Protein AF-0000000084370115 (afdb_homodimer)

Sequence (358 aa):
MSNTLQRVVITGGPGSGKSSLLNALNKKGFPTLIEAGRAIIKDQTLIGGNALPWGDQRAFSELMLNWELRSWHEASNYNGLFFFDRGIPDIAGYLNLNHLSISEHLIKAIEIFRYIETVFIIPPWNDIYLQDSERKQSFKEAELTYYAMKEAYQYYGYDLIKIPCLSIEERANFVLSQFMSNTLQRVVITGGPGSGKSSLLNALNKKGFPTLIEAGRAIIKDQTLIGGNALPWGDQRAFSELMLNWELRSWHEASNYNGLFFFDRGIPDIAGYLNLNHLSISEHLIKAIEIFRYIETVFIIPPWNDIYLQDSERKQSFKEAELTYYAMKEAYQYYGYDLIKIPCLSIEERANFVLSQF

Structure (mmCIF, N/CA/C/O backbone):
data_AF-0000000084370115-model_v1
#
loop_
_entity.id
_entity.type
_entity.pdbx_description
1 polymer 'NadR/Ttd14 AAA domain-containing protein'
#
loop_
_atom_site.group_PDB
_atom_site.id
_atom_site.type_symbol
_atom_site.label_atom_id
_atom_site.label_alt_id
_atom_site.label_comp_id
_atom_site.label_asym_id
_atom_site.label_entity_id
_atom_site.label_seq_id
_atom_site.pdbx_PDB_ins_code
_atom_site.Cartn_x
_atom_site.Cartn_y
_atom_site.Cartn_z
_atom_site.occupancy
_atom_site.B_iso_or_equiv
_atom_site.auth_seq_id
_atom_site.auth_comp_id
_atom_site.auth_asym_id
_atom_site.auth_atom_id
_atom_site.pdbx_PDB_model_num
ATOM 1 N N . MET A 1 1 ? 19.781 -8.133 -22.078 1 48.5 1 MET A N 1
ATOM 2 C CA . MET A 1 1 ? 18.734 -7.914 -21.078 1 48.5 1 MET A CA 1
ATOM 3 C C . MET A 1 1 ? 17.969 -6.621 -21.359 1 48.5 1 MET A C 1
ATOM 5 O O . MET A 1 1 ? 18.578 -5.582 -21.609 1 48.5 1 MET A O 1
ATOM 9 N N . SER A 1 2 ? 16.75 -6.746 -21.688 1 58.25 2 SER A N 1
ATOM 10 C CA . SER A 1 2 ? 16.016 -5.574 -22.141 1 58.25 2 SER A CA 1
ATOM 11 C C . SER A 1 2 ? 16.062 -4.449 -21.125 1 58.25 2 SER A C 1
ATOM 13 O O . SER A 1 2 ? 16.047 -4.707 -19.906 1 58.25 2 SER A O 1
ATOM 15 N N . ASN A 1 3 ? 16.562 -3.33 -21.438 1 76.88 3 ASN A N 1
ATOM 16 C CA . ASN A 1 3 ? 16.703 -2.096 -20.672 1 76.88 3 ASN A CA 1
ATOM 17 C C . ASN A 1 3 ? 15.344 -1.484 -20.344 1 76.88 3 ASN A C 1
ATOM 19 O O . ASN A 1 3 ? 15.258 -0.324 -19.938 1 76.88 3 ASN A O 1
ATOM 23 N N . THR A 1 4 ? 14.336 -2.348 -20.625 1 89.19 4 THR A N 1
ATOM 24 C CA . THR A 1 4 ? 13.008 -1.821 -20.344 1 89.19 4 THR A CA 1
ATOM 25 C C . THR A 1 4 ? 12.359 -2.574 -19.172 1 89.19 4 THR A C 1
ATOM 27 O O . THR A 1 4 ? 12.656 -3.75 -18.953 1 89.19 4 THR A O 1
ATOM 30 N N . LEU A 1 5 ? 11.578 -1.934 -18.484 1 92.5 5 LEU A N 1
ATOM 31 C CA . LEU A 1 5 ? 10.891 -2.525 -17.328 1 92.5 5 LEU A CA 1
ATOM 32 C C . LEU A 1 5 ? 10.023 -3.701 -17.766 1 92.5 5 LEU A C 1
ATOM 34 O O . LEU A 1 5 ? 9.242 -3.588 -18.719 1 92.5 5 LEU A O 1
ATOM 38 N N . GLN A 1 6 ? 10.281 -4.801 -17.125 1 94.75 6 GLN A N 1
ATOM 39 C CA . GLN A 1 6 ? 9.43 -5.977 -17.297 1 94.75 6 GLN A CA 1
ATOM 40 C C . GLN A 1 6 ? 8.867 -6.438 -15.953 1 94.75 6 GLN A C 1
ATOM 42 O O . GLN A 1 6 ? 9.609 -6.914 -15.094 1 94.75 6 GLN A O 1
ATOM 47 N N . ARG A 1 7 ? 7.609 -6.238 -15.773 1 97.12 7 ARG A N 1
ATOM 48 C CA . ARG A 1 7 ? 6.926 -6.703 -14.57 1 97.12 7 ARG A CA 1
ATOM 49 C C . ARG A 1 7 ? 6.605 -8.188 -14.664 1 97.12 7 ARG A C 1
ATOM 51 O O . ARG A 1 7 ? 5.738 -8.594 -15.438 1 97.12 7 ARG A O 1
ATOM 58 N N . VAL A 1 8 ? 7.242 -9.062 -13.859 1 97.12 8 VAL A N 1
ATOM 59 C CA . VAL A 1 8 ? 7.094 -10.516 -13.953 1 97.12 8 VAL A CA 1
ATOM 60 C C . VAL A 1 8 ? 6.391 -11.039 -12.695 1 97.12 8 VAL A C 1
ATOM 62 O O . VAL A 1 8 ? 6.84 -10.789 -11.578 1 97.12 8 VAL A O 1
ATOM 65 N N . VAL A 1 9 ? 5.336 -11.797 -12.938 1 97.12 9 VAL A N 1
ATOM 66 C CA . VAL A 1 9 ? 4.586 -12.344 -11.812 1 97.12 9 VAL A CA 1
ATOM 67 C C . VAL A 1 9 ? 5.008 -13.789 -11.562 1 97.12 9 VAL A C 1
ATOM 69 O O . VAL A 1 9 ? 5.145 -14.57 -12.5 1 97.12 9 VAL A O 1
ATOM 72 N N . ILE A 1 10 ? 5.27 -14.086 -10.336 1 96.06 10 ILE A N 1
ATOM 73 C CA . ILE A 1 10 ? 5.363 -15.461 -9.852 1 96.06 10 ILE A CA 1
ATOM 74 C C . ILE A 1 10 ? 4.203 -15.758 -8.906 1 96.06 10 ILE A C 1
ATOM 76 O O . ILE A 1 10 ? 4.07 -15.125 -7.855 1 96.06 10 ILE A O 1
ATOM 80 N N . THR A 1 11 ? 3.34 -16.625 -9.32 1 95.44 11 THR A N 1
ATOM 81 C CA . THR A 1 11 ? 2.172 -16.953 -8.508 1 95.44 11 THR A CA 1
ATOM 82 C C . THR A 1 11 ? 2.19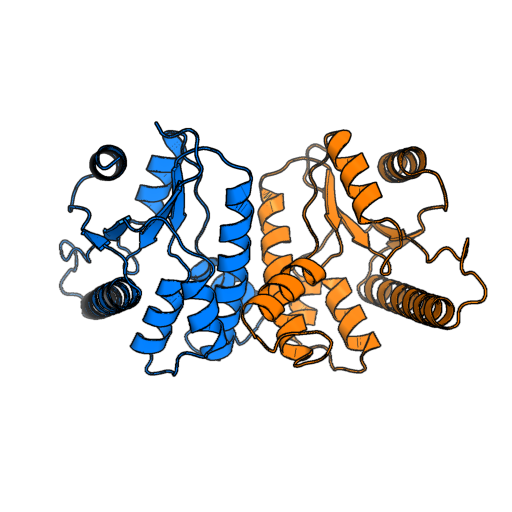7 -18.422 -8.109 1 95.44 11 THR A C 1
ATOM 84 O O . THR A 1 11 ? 3.162 -19.141 -8.391 1 95.44 11 THR A O 1
ATOM 87 N N . GLY A 1 12 ? 1.197 -18.844 -7.285 1 87.25 12 GLY A N 1
ATOM 88 C CA . GLY A 1 12 ? 1.135 -20.203 -6.766 1 87.25 12 GLY A CA 1
ATOM 89 C C . GLY A 1 12 ? 0.444 -20.297 -5.418 1 87.25 12 GLY A C 1
ATOM 90 O O . GLY A 1 12 ? 0.086 -19.266 -4.828 1 87.25 12 GLY A O 1
ATOM 91 N N . GLY A 1 13 ? 0.263 -21.516 -4.934 1 78.88 13 GLY A N 1
ATOM 92 C CA . GLY A 1 13 ? -0.436 -21.75 -3.682 1 78.88 13 GLY A CA 1
ATOM 93 C C . GLY A 1 13 ? 0.425 -21.5 -2.457 1 78.88 13 GLY A C 1
ATOM 94 O O . GLY A 1 13 ? 1.622 -21.234 -2.58 1 78.88 13 GLY A O 1
ATOM 95 N N . PRO A 1 14 ? -0.303 -21.531 -1.307 1 74.75 14 PRO A N 1
ATOM 96 C CA . PRO A 1 14 ? 0.453 -21.391 -0.06 1 74.75 14 PRO A CA 1
ATOM 97 C C . PRO A 1 14 ? 1.464 -22.516 0.145 1 74.75 14 PRO A C 1
ATOM 99 O O . PRO A 1 14 ? 1.196 -23.656 -0.218 1 74.75 14 PRO A O 1
ATOM 102 N N . GLY A 1 15 ? 2.701 -22.203 0.623 1 72.44 15 GLY A N 1
ATOM 103 C CA . GLY A 1 15 ? 3.682 -23.219 0.949 1 72.44 15 GLY A CA 1
ATOM 104 C C . GLY A 1 15 ? 4.453 -23.719 -0.26 1 72.44 15 GLY A C 1
ATOM 105 O O . GLY A 1 15 ? 5.23 -24.672 -0.159 1 72.44 15 GLY A O 1
ATOM 106 N N . SER A 1 16 ? 4.328 -23.109 -1.333 1 74.62 16 SER A N 1
ATOM 107 C CA . SER A 1 16 ? 4.945 -23.578 -2.574 1 74.62 16 SER A CA 1
ATOM 108 C C . SER A 1 16 ? 6.418 -23.188 -2.637 1 74.62 16 SER A C 1
ATOM 110 O O . SER A 1 16 ? 7.148 -23.641 -3.52 1 74.62 16 SER A O 1
ATOM 112 N N . GLY A 1 17 ? 6.898 -22.422 -1.646 1 80 17 GLY A N 1
ATOM 113 C CA . GLY A 1 17 ? 8.273 -21.969 -1.665 1 80 17 GLY A CA 1
ATOM 114 C C . GLY A 1 17 ? 8.461 -20.688 -2.463 1 80 17 GLY A C 1
ATOM 115 O O . GLY A 1 17 ? 9.586 -20.344 -2.83 1 80 17 GLY A O 1
ATOM 116 N N . LYS A 1 18 ? 7.453 -20.062 -2.781 1 86.75 18 LYS A N 1
ATOM 117 C CA . LYS A 1 18 ? 7.449 -18.812 -3.549 1 86.75 18 LYS A CA 1
ATOM 118 C C . LYS A 1 18 ? 8.359 -17.766 -2.908 1 86.75 18 LYS A C 1
ATOM 120 O O . LYS A 1 18 ? 9.195 -17.172 -3.588 1 86.75 18 LYS A O 1
ATOM 125 N N . SER A 1 19 ? 8.18 -17.547 -1.566 1 86.75 19 SER A N 1
ATOM 126 C CA . SER A 1 19 ? 8.961 -16.547 -0.864 1 86.75 19 SER A CA 1
ATOM 127 C C . SER A 1 19 ? 10.453 -16.844 -0.952 1 86.75 19 SER A C 1
ATOM 129 O O . SER A 1 19 ? 11.266 -15.938 -1.144 1 86.75 19 SER A O 1
ATOM 131 N N . SER A 1 20 ? 10.812 -18.125 -0.863 1 89.19 20 SER A N 1
ATOM 132 C CA . SER A 1 20 ? 12.203 -18.531 -0.978 1 89.19 20 SER A CA 1
ATOM 133 C C . SER A 1 20 ? 12.742 -18.266 -2.381 1 89.19 20 SER A C 1
ATOM 135 O O . SER A 1 20 ? 13.883 -17.812 -2.541 1 89.19 20 SER A O 1
ATOM 137 N N . LEU A 1 21 ? 11.938 -18.609 -3.34 1 93.06 21 LEU A N 1
ATOM 138 C CA . LEU A 1 21 ? 12.336 -18.375 -4.723 1 93.06 21 LEU A CA 1
ATOM 139 C C . LEU A 1 21 ? 12.555 -16.891 -4.973 1 93.06 21 LEU A C 1
ATOM 141 O O . LEU A 1 21 ? 13.562 -16.5 -5.57 1 93.06 21 LEU A O 1
ATOM 145 N N . LEU A 1 22 ? 11.664 -16.047 -4.512 1 93.94 22 LEU A N 1
ATOM 146 C CA . LEU A 1 22 ? 11.758 -14.602 -4.695 1 93.94 22 LEU A CA 1
ATOM 147 C C . LEU A 1 22 ? 12.984 -14.047 -3.969 1 93.94 22 LEU A C 1
ATOM 149 O O . LEU A 1 22 ? 13.656 -13.148 -4.48 1 93.94 22 LEU A O 1
ATOM 153 N N . ASN A 1 23 ? 13.227 -14.555 -2.816 1 92.88 23 ASN A N 1
ATOM 154 C CA . ASN A 1 23 ? 14.43 -14.156 -2.094 1 92.88 23 ASN A CA 1
ATOM 155 C C . ASN A 1 23 ? 15.688 -14.5 -2.881 1 92.88 23 ASN A C 1
ATOM 157 O O . ASN A 1 23 ? 16.641 -13.711 -2.906 1 92.88 23 ASN A O 1
ATOM 161 N N . ALA A 1 24 ? 15.727 -15.688 -3.461 1 95.38 24 ALA A N 1
ATOM 162 C CA . ALA A 1 24 ? 16.859 -16.094 -4.281 1 95.38 24 ALA A CA 1
ATOM 163 C C . ALA A 1 24 ? 17.047 -15.156 -5.473 1 95.38 24 ALA A C 1
ATOM 165 O O . ALA A 1 24 ? 18.172 -14.797 -5.816 1 95.38 24 ALA A O 1
ATOM 166 N N . LEU A 1 25 ? 15.977 -14.781 -6.121 1 96.5 25 LEU A N 1
ATOM 167 C CA . LEU A 1 25 ? 16.031 -13.852 -7.238 1 96.5 25 LEU A CA 1
ATOM 168 C C . LEU A 1 25 ? 16.531 -12.484 -6.789 1 96.5 25 LEU A C 1
ATOM 170 O O . LEU A 1 25 ? 17.328 -11.852 -7.488 1 96.5 25 LEU A O 1
ATOM 174 N N . ASN A 1 26 ? 16.016 -12.094 -5.59 1 95.12 26 ASN A N 1
ATOM 175 C CA . ASN A 1 26 ? 16.484 -10.828 -5.023 1 95.12 26 ASN A CA 1
ATOM 176 C C . ASN A 1 26 ? 17.984 -10.844 -4.766 1 95.12 26 ASN A C 1
ATOM 178 O O . ASN A 1 26 ? 18.672 -9.867 -5.059 1 95.12 26 ASN A O 1
ATOM 182 N N . LYS A 1 27 ? 18.5 -11.898 -4.293 1 95.06 27 LYS A N 1
ATOM 183 C CA . LYS A 1 27 ? 19.922 -12.047 -4.027 1 95.06 27 LYS A CA 1
ATOM 184 C C . LYS A 1 27 ? 20.734 -11.992 -5.324 1 95.06 27 LYS A C 1
ATOM 186 O O . LYS A 1 27 ? 21.906 -11.586 -5.316 1 95.06 27 LYS A O 1
ATOM 191 N N . LYS A 1 28 ? 20.141 -12.391 -6.359 1 95.56 28 LYS A N 1
ATOM 192 C CA . LYS A 1 28 ? 20.781 -12.359 -7.664 1 95.56 28 LYS A CA 1
ATOM 193 C C . LYS A 1 28 ? 20.703 -10.977 -8.297 1 95.56 28 LYS A C 1
ATOM 195 O O . LYS A 1 28 ? 21.188 -10.758 -9.406 1 95.56 28 LYS A O 1
ATOM 200 N N . GLY A 1 29 ? 20.016 -10.07 -7.617 1 94.38 29 GLY A N 1
ATOM 201 C CA . GLY A 1 29 ? 20.062 -8.688 -8.047 1 94.38 29 GLY A CA 1
ATOM 202 C C . GLY A 1 29 ? 18.75 -8.211 -8.664 1 94.38 29 GLY A C 1
ATOM 203 O O . GLY A 1 29 ? 18.672 -7.098 -9.195 1 94.38 29 GLY A O 1
ATOM 204 N N . PHE A 1 30 ? 17.719 -9.008 -8.586 1 95.12 30 PHE A N 1
ATOM 205 C CA . PHE A 1 30 ? 16.453 -8.617 -9.164 1 95.12 30 PHE A CA 1
ATOM 206 C C . PHE A 1 30 ? 15.492 -8.125 -8.086 1 95.12 30 PHE A C 1
ATOM 208 O O . PHE A 1 30 ? 15.305 -8.797 -7.062 1 95.12 30 PHE A O 1
ATOM 215 N N . PRO A 1 31 ? 14.914 -6.977 -8.297 1 94.75 31 PRO A N 1
ATOM 216 C CA . PRO A 1 31 ? 13.992 -6.457 -7.289 1 94.75 31 PRO A CA 1
ATOM 217 C C . PRO A 1 31 ? 12.719 -7.289 -7.172 1 94.75 31 PRO A C 1
ATOM 219 O O . PRO A 1 31 ? 12.219 -7.809 -8.172 1 94.75 31 PRO A O 1
ATOM 222 N N . THR A 1 32 ? 12.312 -7.402 -5.934 1 92.5 32 THR A N 1
ATOM 223 C CA . THR A 1 32 ? 11.078 -8.117 -5.637 1 92.5 32 THR A CA 1
ATOM 224 C C . THR A 1 32 ? 10.234 -7.34 -4.633 1 92.5 32 THR A C 1
ATOM 226 O O . THR A 1 32 ? 10.734 -6.445 -3.949 1 92.5 32 THR A O 1
ATOM 229 N N . LEU A 1 33 ? 8.977 -7.602 -4.641 1 87.06 33 LEU A N 1
ATOM 230 C CA . LEU A 1 33 ? 8.078 -7.027 -3.648 1 87.06 33 LEU A CA 1
ATOM 231 C C . LEU A 1 33 ? 7.328 -8.117 -2.895 1 87.06 33 LEU A C 1
ATOM 233 O O . LEU A 1 33 ? 7.145 -9.227 -3.412 1 87.06 33 LEU A O 1
ATOM 237 N N . ILE A 1 34 ? 6.941 -7.746 -1.658 1 81.12 34 ILE A N 1
ATOM 238 C CA . ILE A 1 34 ? 6.27 -8.719 -0.801 1 81.12 34 ILE A CA 1
ATOM 239 C C . ILE A 1 34 ? 4.797 -8.82 -1.191 1 81.12 34 ILE A C 1
ATOM 241 O O . ILE A 1 34 ? 4.211 -7.855 -1.692 1 81.12 34 ILE A O 1
ATOM 245 N N . GLU A 1 35 ? 4.293 -9.953 -0.846 1 82.81 35 GLU A N 1
ATOM 246 C CA . GLU A 1 35 ? 2.9 -10.227 -1.187 1 82.81 35 GLU A CA 1
ATOM 247 C C . GLU A 1 35 ? 1.949 -9.461 -0.27 1 82.81 35 GLU A C 1
ATOM 249 O O . GLU A 1 35 ? 2.258 -9.234 0.901 1 82.81 35 GLU A O 1
ATOM 254 N N . ALA A 1 36 ? 0.825 -9.188 -0.75 1 92.06 36 ALA A N 1
ATOM 255 C CA . ALA A 1 36 ? -0.214 -8.391 -0.098 1 92.06 36 ALA A CA 1
ATOM 256 C C . ALA A 1 36 ? -0.899 -9.188 1.008 1 92.06 36 ALA A C 1
ATOM 258 O O . ALA A 1 36 ? -1.031 -8.711 2.137 1 92.06 36 ALA A O 1
ATOM 259 N N . GLY A 1 37 ? -1.276 -10.438 0.762 1 93.12 37 GLY A N 1
ATOM 260 C CA . GLY A 1 37 ? -2.174 -11.219 1.604 1 93.12 37 GLY A CA 1
ATOM 261 C C . GLY A 1 37 ? -1.678 -11.359 3.031 1 93.12 37 GLY A C 1
ATOM 262 O O . GLY A 1 37 ? -2.34 -10.914 3.971 1 93.12 37 GLY A O 1
ATOM 263 N N . ARG A 1 38 ? -0.494 -11.828 3.205 1 89.88 38 ARG A N 1
ATOM 264 C CA . ARG A 1 38 ? 0.048 -12.086 4.535 1 89.88 38 ARG A CA 1
ATOM 265 C C . ARG A 1 38 ? 0.248 -10.789 5.309 1 89.88 38 ARG A C 1
ATOM 267 O O . ARG A 1 38 ? -0.027 -10.719 6.508 1 89.88 38 ARG A O 1
ATOM 274 N N . ALA A 1 39 ? 0.769 -9.789 4.645 1 94.19 39 ALA A N 1
ATOM 275 C CA . ALA A 1 39 ? 1 -8.492 5.285 1 94.19 39 ALA A CA 1
ATOM 276 C C . ALA A 1 39 ? -0.309 -7.887 5.781 1 94.19 39 ALA A C 1
ATOM 278 O O . ALA A 1 39 ? -0.383 -7.395 6.91 1 94.19 39 ALA A O 1
ATOM 279 N N . ILE A 1 40 ? -1.336 -7.984 4.98 1 97.56 40 ILE A N 1
ATOM 280 C CA . ILE A 1 40 ? -2.637 -7.418 5.32 1 97.56 40 ILE A CA 1
ATOM 281 C C . ILE A 1 40 ? -3.248 -8.195 6.48 1 97.56 40 ILE A C 1
ATOM 283 O O . ILE A 1 40 ? -3.795 -7.602 7.414 1 97.56 40 ILE A O 1
ATOM 287 N N . ILE A 1 41 ? -3.172 -9.508 6.43 1 96.75 41 ILE A N 1
ATOM 288 C CA . ILE A 1 41 ? -3.709 -10.352 7.488 1 96.75 41 ILE A CA 1
ATOM 289 C C . ILE A 1 41 ? -3.047 -10 8.82 1 96.75 41 ILE A C 1
ATOM 291 O O . ILE A 1 41 ? -3.727 -9.852 9.836 1 96.75 41 ILE A O 1
ATOM 295 N N . LYS A 1 42 ? -1.749 -9.875 8.805 1 96.31 42 LYS A N 1
ATOM 296 C CA . LYS A 1 42 ? -1.006 -9.531 10.016 1 96.31 42 LYS A CA 1
ATOM 297 C C . LYS A 1 42 ? -1.491 -8.211 10.609 1 96.31 42 LYS A C 1
ATOM 299 O O . LYS A 1 42 ? -1.818 -8.141 11.797 1 96.31 42 LYS A O 1
ATOM 304 N N . ASP A 1 43 ? -1.598 -7.195 9.82 1 97.44 43 ASP A N 1
ATOM 305 C CA . ASP A 1 43 ? -1.996 -5.871 10.289 1 97.44 43 ASP A CA 1
ATOM 306 C C . ASP A 1 43 ? -3.445 -5.875 10.766 1 97.44 43 ASP A C 1
ATOM 308 O O . ASP A 1 43 ? -3.75 -5.355 11.844 1 97.44 43 ASP A O 1
ATOM 312 N N . GLN A 1 44 ? -4.324 -6.438 9.93 1 98.12 44 GLN A N 1
ATOM 313 C CA . GLN A 1 44 ? -5.742 -6.469 10.273 1 98.12 44 GLN A CA 1
ATOM 314 C C . GLN A 1 44 ? -5.98 -7.234 11.57 1 98.12 44 GLN A C 1
ATOM 316 O O . GLN A 1 44 ? -6.805 -6.832 12.391 1 98.12 44 GLN A O 1
ATOM 321 N N . THR A 1 45 ? -5.297 -8.312 11.727 1 97.62 45 THR A N 1
ATOM 322 C CA . THR A 1 45 ? -5.418 -9.078 12.961 1 97.62 45 THR A CA 1
ATOM 323 C C . THR A 1 45 ? -4.934 -8.266 14.156 1 97.62 45 THR A C 1
ATOM 325 O O . THR A 1 45 ? -5.594 -8.234 15.195 1 97.62 45 THR A O 1
ATOM 328 N N . LEU A 1 46 ? -3.82 -7.656 14.023 1 97.31 46 LEU A N 1
ATOM 329 C CA . LEU A 1 46 ? -3.211 -6.883 15.094 1 97.31 46 LEU A CA 1
ATOM 330 C C . LEU A 1 46 ? -4.129 -5.742 15.531 1 97.31 46 LEU A C 1
ATOM 332 O O . LEU A 1 46 ? -4.238 -5.449 16.719 1 97.31 46 LEU A O 1
ATOM 336 N N . ILE A 1 47 ? -4.805 -5.164 14.594 1 98.06 47 ILE A N 1
ATOM 337 C CA . ILE A 1 47 ? -5.57 -3.967 14.914 1 98.06 47 ILE A CA 1
ATOM 338 C C . ILE A 1 47 ? -7.039 -4.336 15.125 1 98.06 47 ILE A C 1
ATOM 340 O O . ILE A 1 47 ? -7.871 -3.467 15.391 1 98.06 47 ILE A O 1
ATOM 344 N N . GLY A 1 48 ? -7.379 -5.598 14.969 1 97.69 48 GLY A N 1
ATOM 345 C CA . GLY A 1 48 ? -8.742 -6.062 15.164 1 97.69 48 GLY A CA 1
ATOM 346 C C . GLY A 1 48 ? -9.664 -5.727 14.008 1 97.69 48 GLY A C 1
ATOM 347 O O . GLY A 1 48 ? -10.859 -5.484 14.211 1 97.69 48 GLY A O 1
ATOM 348 N N . GLY A 1 49 ? -9.125 -5.594 12.836 1 97.31 49 GLY A N 1
ATOM 349 C CA . GLY A 1 49 ? -9.93 -5.359 11.648 1 97.31 49 GLY A CA 1
ATOM 350 C C . GLY A 1 49 ? -10.625 -6.609 11.141 1 97.31 49 GLY A C 1
ATOM 351 O O . GLY A 1 49 ? -10.305 -7.719 11.57 1 97.31 49 GLY A O 1
ATOM 352 N N . ASN A 1 50 ? -11.562 -6.438 10.188 1 97.19 50 ASN A N 1
ATOM 353 C CA . ASN A 1 50 ? -12.367 -7.555 9.703 1 97.19 50 ASN A CA 1
ATOM 354 C C . ASN A 1 50 ? -12.07 -7.871 8.242 1 97.19 50 ASN A C 1
ATOM 356 O O . ASN A 1 50 ? -12.609 -8.836 7.695 1 97.19 50 ASN A O 1
ATOM 360 N N . ALA A 1 51 ? -11.297 -7.043 7.578 1 97.88 51 ALA A N 1
ATOM 361 C CA . ALA A 1 51 ? -10.906 -7.344 6.203 1 97.88 51 ALA A CA 1
ATOM 362 C C . ALA A 1 51 ? -9.914 -8.508 6.156 1 97.88 51 ALA A C 1
ATOM 364 O O . ALA A 1 51 ? -8.719 -8.305 5.918 1 97.88 51 ALA A O 1
ATOM 365 N N . LEU A 1 52 ? -10.43 -9.688 6.379 1 97.69 52 LEU A N 1
ATOM 366 C CA . LEU A 1 52 ? -9.672 -10.922 6.531 1 97.69 52 LEU A CA 1
ATOM 367 C C . LEU A 1 52 ? -10.312 -12.047 5.727 1 97.69 52 LEU A C 1
ATOM 369 O O . LEU A 1 52 ? -11.516 -12.016 5.441 1 97.69 52 LEU A O 1
ATOM 373 N N . PRO A 1 53 ? -9.484 -13.086 5.383 1 94.75 53 PRO A N 1
ATOM 374 C CA . PRO A 1 53 ? -10.039 -14.203 4.621 1 94.75 53 PRO A CA 1
ATOM 375 C C . PRO A 1 53 ? -11.164 -14.922 5.367 1 94.75 53 PRO A C 1
ATOM 377 O O . PRO A 1 53 ? -12.023 -15.555 4.742 1 94.75 53 PRO A O 1
ATOM 380 N N . TRP A 1 54 ? -11.18 -14.906 6.684 1 95.81 54 TRP A N 1
ATOM 381 C CA . TRP A 1 54 ? -12.203 -15.547 7.492 1 95.81 54 TRP A CA 1
ATOM 382 C C . TRP A 1 54 ? -13.203 -14.516 8.023 1 95.81 54 TRP A C 1
ATOM 384 O O . TRP A 1 54 ? -13.984 -14.812 8.93 1 95.81 54 TRP A O 1
ATOM 394 N N . GLY A 1 55 ? -13.148 -13.344 7.57 1 96.94 55 GLY A N 1
ATOM 395 C CA . GLY A 1 55 ? -14.047 -12.242 7.879 1 96.94 55 GLY A CA 1
ATOM 396 C C . GLY A 1 55 ? -14.711 -11.656 6.648 1 96.94 55 GLY A C 1
ATOM 397 O O . GLY A 1 55 ? -15.398 -12.359 5.906 1 96.94 55 GLY A O 1
ATOM 398 N N . ASP A 1 56 ? -14.5 -10.391 6.41 1 97.69 56 ASP A N 1
ATOM 399 C CA . ASP A 1 56 ? -15.039 -9.727 5.23 1 97.69 56 ASP A CA 1
ATOM 400 C C . ASP A 1 56 ? -14.125 -9.922 4.023 1 97.69 56 ASP A C 1
ATOM 402 O O . ASP A 1 56 ? -13.266 -9.078 3.742 1 97.69 56 ASP A O 1
ATOM 406 N N . GLN A 1 57 ? -14.383 -10.953 3.262 1 97.56 57 GLN A N 1
ATOM 407 C CA . GLN A 1 57 ? -13.539 -11.367 2.15 1 97.56 57 GLN A CA 1
ATOM 408 C C . GLN A 1 57 ? -13.523 -10.312 1.046 1 97.56 57 GLN A C 1
ATOM 410 O O . GLN A 1 57 ? -12.508 -10.141 0.361 1 97.56 57 GLN A O 1
ATOM 415 N N . ARG A 1 58 ? -14.617 -9.602 0.921 1 97.25 58 ARG A N 1
ATOM 416 C CA . ARG A 1 58 ? -14.664 -8.547 -0.085 1 97.25 58 ARG A CA 1
ATOM 417 C C . ARG A 1 58 ? -13.766 -7.379 0.302 1 97.25 58 ARG A C 1
ATOM 419 O O . ARG A 1 58 ? -13.008 -6.871 -0.529 1 97.25 58 ARG A O 1
ATOM 426 N N . ALA A 1 59 ? -13.875 -6.988 1.58 1 97.75 59 ALA A N 1
ATOM 427 C CA . ALA A 1 59 ? -12.992 -5.934 2.068 1 97.75 59 ALA A CA 1
ATOM 428 C C . ALA A 1 59 ? -11.531 -6.348 1.952 1 97.75 59 ALA A C 1
ATOM 430 O O . ALA A 1 59 ? -10.672 -5.535 1.592 1 97.75 59 ALA A O 1
ATOM 431 N N . PHE A 1 60 ? -11.266 -7.613 2.24 1 98.38 60 PHE A N 1
ATOM 432 C CA . PHE A 1 60 ? -9.922 -8.148 2.123 1 98.38 60 PHE A CA 1
ATOM 433 C C . PHE A 1 60 ? -9.422 -8.047 0.687 1 98.38 60 PHE A C 1
ATOM 435 O O . PHE A 1 60 ? -8.289 -7.617 0.447 1 98.38 60 PHE A O 1
ATOM 442 N N . SER A 1 61 ? -10.234 -8.375 -0.262 1 98.31 61 SER A N 1
ATOM 443 C CA . SER A 1 61 ? -9.852 -8.328 -1.67 1 98.31 61 SER A CA 1
ATOM 444 C C . SER A 1 61 ? -9.578 -6.898 -2.119 1 98.31 61 SER A C 1
ATOM 446 O O . SER A 1 61 ? -8.695 -6.656 -2.945 1 98.31 61 SER A O 1
ATOM 448 N N . GLU A 1 62 ? -10.344 -5.91 -1.58 1 98.56 62 GLU A N 1
ATOM 449 C CA . GLU A 1 62 ? -10.133 -4.504 -1.917 1 98.56 62 GLU A CA 1
ATOM 450 C C . GLU A 1 62 ? -8.789 -4.008 -1.381 1 98.56 62 GLU A C 1
ATOM 452 O O . GLU A 1 62 ? -8.109 -3.213 -2.035 1 98.56 62 GLU A O 1
ATOM 457 N N . LEU A 1 63 ? -8.469 -4.441 -0.178 1 98.62 63 LEU A N 1
ATOM 458 C CA . LEU A 1 63 ? -7.164 -4.09 0.374 1 98.62 63 LEU A CA 1
ATOM 459 C C . LEU A 1 63 ? -6.039 -4.684 -0.466 1 98.62 63 LEU A C 1
ATOM 461 O O . LEU A 1 63 ? -5.027 -4.023 -0.715 1 98.62 63 LEU A O 1
ATOM 465 N N . MET A 1 64 ? -6.215 -5.926 -0.919 1 98.31 64 MET A N 1
ATOM 466 C CA . MET A 1 64 ? -5.203 -6.551 -1.768 1 98.31 64 MET A CA 1
ATOM 467 C C . MET A 1 64 ? -5.051 -5.793 -3.082 1 98.31 64 MET A C 1
ATOM 469 O O . MET A 1 64 ? -3.932 -5.586 -3.557 1 98.31 64 MET A O 1
ATOM 473 N N . LEU A 1 65 ? -6.172 -5.414 -3.646 1 98.56 65 LEU A N 1
ATOM 474 C CA . LEU A 1 65 ? -6.121 -4.668 -4.898 1 98.56 65 LEU A CA 1
ATOM 475 C C . LEU A 1 65 ? -5.348 -3.365 -4.727 1 98.56 65 LEU A C 1
ATOM 477 O O . LEU A 1 65 ? -4.48 -3.043 -5.539 1 98.56 65 LEU A O 1
ATOM 481 N N . ASN A 1 66 ? -5.719 -2.67 -3.664 1 98.25 66 ASN A N 1
ATOM 482 C CA . ASN A 1 66 ? -5.031 -1.427 -3.332 1 98.25 66 ASN A CA 1
ATOM 483 C C . ASN A 1 66 ? -3.527 -1.64 -3.18 1 98.25 66 ASN A C 1
ATOM 485 O O . ASN A 1 66 ? -2.73 -0.84 -3.67 1 98.25 66 ASN A O 1
ATOM 489 N N . TRP A 1 67 ? -3.086 -2.635 -2.57 1 97.25 67 TRP A N 1
ATOM 490 C CA . TRP A 1 67 ? -1.695 -3.012 -2.336 1 97.25 67 TRP A CA 1
ATOM 491 C C . TRP A 1 67 ? -0.986 -3.318 -3.65 1 97.25 67 TRP A C 1
ATOM 493 O O . TRP A 1 67 ? 0.112 -2.816 -3.904 1 97.25 67 TRP A O 1
ATOM 503 N N . GLU A 1 68 ? -1.627 -4.133 -4.445 1 97.06 68 GLU A N 1
ATOM 504 C CA . GLU A 1 68 ? -1.005 -4.586 -5.688 1 97.06 68 GLU A CA 1
ATOM 505 C C . GLU A 1 68 ? -0.863 -3.438 -6.684 1 97.06 68 GLU A C 1
ATOM 507 O O . GLU A 1 68 ? 0.101 -3.391 -7.449 1 97.06 68 GLU A O 1
ATOM 512 N N . LEU A 1 69 ? -1.85 -2.557 -6.699 1 97.56 69 LEU A N 1
ATOM 513 C CA . LEU A 1 69 ? -1.737 -1.396 -7.574 1 97.56 69 LEU A CA 1
ATOM 514 C C . LEU A 1 69 ? -0.553 -0.523 -7.172 1 97.56 69 LEU A C 1
ATOM 516 O O . LEU A 1 69 ? 0.193 -0.047 -8.031 1 97.56 69 LEU A O 1
ATOM 520 N N . ARG A 1 70 ? -0.446 -0.328 -5.906 1 95.69 70 ARG A N 1
ATOM 521 C CA . ARG A 1 70 ? 0.711 0.41 -5.41 1 95.69 70 ARG A CA 1
ATOM 522 C C . ARG A 1 70 ? 2.012 -0.265 -5.832 1 95.69 70 ARG A C 1
ATOM 524 O O . ARG A 1 70 ? 2.938 0.399 -6.305 1 95.69 70 ARG A O 1
ATOM 531 N N . SER A 1 71 ? 2.117 -1.593 -5.707 1 95.44 71 SER A N 1
ATOM 532 C CA . SER A 1 71 ? 3.297 -2.355 -6.102 1 95.44 71 SER A CA 1
ATOM 533 C C . SER A 1 71 ? 3.586 -2.193 -7.59 1 95.44 71 SER A C 1
ATOM 535 O O . SER A 1 71 ? 4.742 -2.035 -7.988 1 95.44 71 SER A O 1
ATOM 537 N N . TRP A 1 72 ? 2.543 -2.258 -8.383 1 96.25 72 TRP A N 1
ATOM 538 C CA . TRP A 1 72 ? 2.672 -2.111 -9.828 1 96.25 72 TRP A CA 1
ATOM 539 C C . TRP A 1 72 ? 3.338 -0.788 -10.18 1 96.25 72 TRP A C 1
ATOM 541 O O . TRP A 1 72 ? 4.242 -0.746 -11.023 1 96.25 72 TRP A O 1
ATOM 551 N N . HIS A 1 73 ? 2.945 0.31 -9.492 1 95.19 73 HIS A N 1
ATOM 552 C CA . HIS A 1 73 ? 3.494 1.638 -9.75 1 95.19 73 HIS A CA 1
ATOM 553 C C . HIS A 1 73 ? 4.926 1.75 -9.234 1 95.19 73 HIS A C 1
ATOM 555 O O . HIS A 1 73 ? 5.75 2.441 -9.836 1 95.19 73 HIS A O 1
ATOM 561 N N . GLU A 1 74 ? 5.215 1.142 -8.164 1 92.12 74 GLU A N 1
ATOM 562 C CA . GLU A 1 74 ? 6.539 1.222 -7.551 1 92.12 74 GLU A CA 1
ATOM 563 C C . GLU A 1 74 ? 7.613 0.695 -8.5 1 92.12 74 GLU A C 1
ATOM 565 O O . GLU A 1 74 ? 8.75 1.179 -8.492 1 92.12 74 GLU A O 1
ATOM 570 N N . ALA A 1 75 ? 7.277 -0.262 -9.312 1 93.19 75 ALA A N 1
ATOM 571 C CA . ALA A 1 75 ? 8.242 -0.864 -10.234 1 93.19 75 ALA A CA 1
ATOM 572 C C . ALA A 1 75 ? 8.586 0.096 -11.367 1 93.19 75 ALA A C 1
ATOM 574 O O . ALA A 1 75 ? 9.578 -0.103 -12.07 1 93.19 75 ALA A O 1
ATOM 575 N N . SER A 1 76 ? 7.793 1.15 -11.555 1 91.31 76 SER A N 1
ATOM 576 C CA . SER A 1 76 ? 7.902 2.01 -12.734 1 91.31 76 SER A CA 1
ATOM 577 C C . SER A 1 76 ? 9.25 2.715 -12.781 1 91.31 76 SER A C 1
ATOM 579 O O . SER A 1 76 ? 9.703 3.131 -13.852 1 91.31 76 SER A O 1
ATOM 581 N N . ASN A 1 77 ? 9.898 2.809 -11.672 1 83.44 77 ASN A N 1
ATOM 582 C CA . ASN A 1 77 ? 11.164 3.537 -11.648 1 83.44 77 ASN A CA 1
ATOM 583 C C . ASN A 1 77 ? 12.352 2.604 -11.852 1 83.44 77 ASN A C 1
ATOM 585 O O . ASN A 1 77 ? 13.5 3.004 -11.656 1 83.44 77 ASN A O 1
ATOM 589 N N . TYR A 1 78 ? 12.008 1.385 -12.344 1 90.25 78 TYR A N 1
ATOM 590 C CA . TYR A 1 78 ? 13.07 0.395 -12.508 1 90.25 78 TYR A CA 1
ATOM 591 C C . TYR A 1 78 ? 13.195 -0.03 -13.969 1 90.25 78 TYR A C 1
ATOM 593 O O . TYR A 1 78 ? 12.227 0.045 -14.727 1 90.25 78 TYR A O 1
ATOM 601 N N . ASN A 1 79 ? 14.461 -0.298 -14.242 1 91.44 79 ASN A N 1
ATOM 602 C CA . ASN A 1 79 ? 14.734 -0.859 -15.562 1 91.44 79 ASN A CA 1
ATOM 603 C C . ASN A 1 79 ? 15.156 -2.322 -15.469 1 91.44 79 ASN A C 1
ATOM 605 O O . ASN A 1 79 ? 16 -2.68 -14.656 1 91.44 79 ASN A O 1
ATOM 609 N N . GLY A 1 80 ? 14.5 -3.174 -16.234 1 93.75 80 GLY A N 1
ATOM 610 C CA . GLY A 1 80 ? 14.812 -4.594 -16.234 1 93.75 80 GLY A CA 1
ATOM 611 C C . GLY A 1 80 ? 13.703 -5.445 -15.641 1 93.75 80 GLY A C 1
ATOM 612 O O . GLY A 1 80 ? 12.539 -5.043 -15.633 1 93.75 80 GLY A O 1
ATOM 613 N N . LEU A 1 81 ? 14.086 -6.664 -15.25 1 95.5 81 LEU A N 1
ATOM 614 C CA . LEU A 1 81 ? 13.133 -7.613 -14.688 1 95.5 81 LEU A CA 1
ATOM 615 C C . LEU A 1 81 ? 12.75 -7.223 -13.258 1 95.5 81 LEU A C 1
ATOM 617 O O . LEU A 1 81 ? 13.625 -6.973 -12.43 1 95.5 81 LEU A O 1
ATOM 621 N N . PHE A 1 82 ? 11.523 -7.062 -13.023 1 96.25 82 PHE A N 1
ATOM 622 C CA . PHE A 1 82 ? 10.953 -6.812 -11.703 1 96.25 82 PHE A CA 1
ATOM 623 C C . PHE A 1 82 ? 9.961 -7.91 -11.32 1 96.25 82 PHE A C 1
ATOM 625 O O . PHE A 1 82 ? 8.938 -8.094 -11.984 1 96.25 82 PHE A O 1
ATOM 632 N N . PHE A 1 83 ? 10.242 -8.656 -10.234 1 96.25 83 PHE A N 1
ATOM 633 C CA . PHE A 1 83 ? 9.445 -9.836 -9.898 1 96.25 83 PHE A CA 1
ATOM 634 C C . PHE A 1 83 ? 8.414 -9.508 -8.828 1 96.25 83 PHE A C 1
ATOM 636 O O . PHE A 1 83 ? 8.742 -8.906 -7.805 1 96.25 83 PHE A O 1
ATOM 643 N N . PHE A 1 84 ? 7.215 -9.922 -9.055 1 95.94 84 PHE A N 1
ATOM 644 C CA . PHE A 1 84 ? 6.098 -9.711 -8.148 1 95.94 84 PHE A CA 1
ATOM 645 C C . PHE A 1 84 ? 5.656 -11.023 -7.516 1 95.94 84 PHE A C 1
ATOM 647 O O . PHE A 1 84 ? 5.453 -12.023 -8.219 1 95.94 84 PHE A O 1
ATOM 654 N N . ASP A 1 85 ? 5.598 -11 -6.129 1 94.69 85 ASP A N 1
ATOM 655 C CA . ASP A 1 85 ? 4.938 -12.102 -5.43 1 94.69 85 ASP A CA 1
ATOM 656 C C . ASP A 1 85 ? 3.42 -12.016 -5.582 1 94.69 85 ASP A C 1
ATOM 658 O O . ASP A 1 85 ? 2.736 -11.438 -4.73 1 94.69 85 ASP A O 1
ATOM 662 N N . ARG A 1 86 ? 2.895 -12.719 -6.562 1 93.75 86 ARG A N 1
ATOM 663 C CA . ARG A 1 86 ? 1.502 -12.641 -6.992 1 93.75 86 ARG A CA 1
ATOM 664 C C . ARG A 1 86 ? 1.229 -11.336 -7.73 1 93.75 86 ARG A C 1
ATOM 666 O O . ARG A 1 86 ? 2.135 -10.516 -7.914 1 93.75 86 ARG A O 1
ATOM 673 N N . GLY A 1 87 ? 0.082 -11.148 -8.406 1 96 87 GLY A N 1
ATOM 674 C CA . GLY A 1 87 ? -0.366 -9.977 -9.141 1 96 87 GLY A CA 1
ATOM 675 C C . GLY A 1 87 ? -1.853 -9.711 -8.992 1 96 87 GLY A C 1
ATOM 676 O O . GLY A 1 87 ? -2.537 -10.391 -8.227 1 96 87 GLY A O 1
ATOM 677 N N . ILE A 1 88 ? -2.328 -8.766 -9.695 1 98.25 88 ILE A N 1
ATOM 678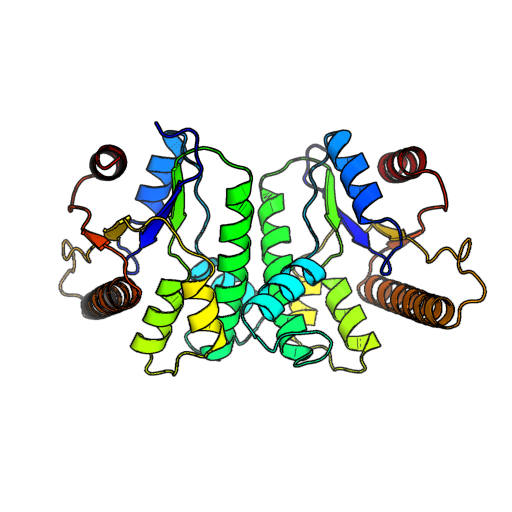 C CA . ILE A 1 88 ? -3.715 -8.32 -9.609 1 98.25 88 ILE A CA 1
ATOM 679 C C . ILE A 1 88 ? -4.648 -9.461 -10.008 1 98.25 88 ILE A C 1
ATOM 681 O O . ILE A 1 88 ? -5.672 -9.688 -9.352 1 98.25 88 ILE A O 1
ATOM 685 N N . PRO A 1 89 ? -4.312 -10.32 -11.031 1 98.38 89 PRO A N 1
ATOM 686 C CA . PRO A 1 89 ? -5.207 -11.422 -11.398 1 98.38 89 PRO A CA 1
ATOM 687 C C . PRO A 1 89 ? -5.363 -12.445 -10.281 1 98.38 89 PRO A C 1
ATOM 689 O O . PRO A 1 89 ? -6.348 -13.195 -10.258 1 98.38 89 PRO A O 1
ATOM 692 N N . ASP A 1 90 ? -4.375 -12.562 -9.398 1 97.56 90 ASP A N 1
ATOM 693 C CA . ASP A 1 90 ? -4.496 -13.477 -8.266 1 97.56 90 ASP A CA 1
ATOM 694 C C . ASP A 1 90 ? -5.734 -13.148 -7.434 1 97.56 90 ASP A C 1
ATOM 696 O O . ASP A 1 90 ? -6.32 -14.039 -6.809 1 97.56 90 ASP A O 1
ATOM 700 N N . ILE A 1 91 ? -6.102 -11.906 -7.391 1 98.12 91 ILE A N 1
ATOM 701 C CA . ILE A 1 91 ? -7.254 -11.477 -6.605 1 98.12 91 ILE A CA 1
ATOM 702 C C . ILE A 1 91 ? -8.531 -12.062 -7.207 1 98.12 91 ILE A C 1
ATOM 704 O O . ILE A 1 91 ? -9.422 -12.508 -6.477 1 98.12 91 ILE A O 1
ATOM 708 N N . ALA A 1 92 ? -8.633 -12.047 -8.547 1 98.25 92 ALA A N 1
ATOM 709 C CA . ALA A 1 92 ? -9.766 -12.688 -9.211 1 98.25 92 ALA A CA 1
ATOM 710 C C . ALA A 1 92 ? -9.805 -14.18 -8.898 1 98.25 92 ALA A C 1
ATOM 712 O O . ALA A 1 92 ? -10.875 -14.742 -8.641 1 98.25 92 ALA A O 1
ATOM 713 N N . GLY A 1 93 ? -8.609 -14.82 -8.969 1 97.44 93 GLY A N 1
ATOM 714 C CA . GLY A 1 93 ? -8.539 -16.219 -8.594 1 97.44 93 GLY A CA 1
ATOM 715 C C . GLY A 1 93 ? -9.023 -16.5 -7.18 1 97.44 93 GLY A C 1
ATOM 716 O O . GLY A 1 93 ? -9.758 -17.453 -6.941 1 97.44 93 GLY A O 1
ATOM 717 N N . TYR A 1 94 ? -8.586 -15.648 -6.25 1 96.25 94 TYR A N 1
ATOM 718 C CA . TYR A 1 94 ? -9.008 -15.742 -4.855 1 96.25 94 TYR A CA 1
ATOM 719 C C . TYR A 1 94 ? -10.523 -15.633 -4.73 1 96.25 94 TYR A C 1
ATOM 721 O O . TYR A 1 94 ? -11.148 -16.422 -4.031 1 96.25 94 TYR A O 1
ATOM 729 N N . LEU A 1 95 ? -11.109 -14.633 -5.375 1 97.88 95 LEU A N 1
ATOM 730 C CA . LEU A 1 95 ? -12.555 -14.43 -5.309 1 97.88 95 LEU A CA 1
ATOM 731 C C . LEU A 1 95 ? -13.297 -15.625 -5.902 1 97.88 95 LEU A C 1
ATOM 733 O O . LEU A 1 95 ? -14.289 -16.094 -5.336 1 97.88 95 LEU A O 1
ATOM 737 N N . ASN A 1 96 ? -12.82 -16.125 -7.02 1 96.62 96 ASN A N 1
ATOM 738 C CA . ASN A 1 96 ? -13.43 -17.297 -7.625 1 96.62 96 ASN A CA 1
ATOM 739 C C . ASN A 1 96 ? -13.375 -18.5 -6.691 1 96.62 96 ASN A C 1
ATOM 741 O O . ASN A 1 96 ? -14.359 -19.234 -6.543 1 96.62 96 ASN A O 1
ATOM 745 N N . LEU A 1 97 ? -12.234 -18.734 -6.113 1 93.88 97 LEU A N 1
ATOM 746 C CA . LEU A 1 97 ? -12.039 -19.844 -5.188 1 93.88 97 LEU A CA 1
ATOM 747 C C . LEU A 1 97 ? -13.047 -19.781 -4.047 1 93.88 97 LEU A C 1
ATOM 749 O O . LEU A 1 97 ? -13.492 -20.812 -3.549 1 93.88 97 LEU A O 1
ATOM 753 N N . ASN A 1 98 ? -13.438 -18.609 -3.654 1 95.38 98 ASN A N 1
ATOM 754 C CA . ASN A 1 98 ? -14.344 -18.406 -2.525 1 95.38 98 ASN A CA 1
ATOM 755 C C . ASN A 1 98 ? -15.773 -18.156 -2.992 1 95.38 98 ASN A C 1
ATOM 757 O O . ASN A 1 98 ? -16.625 -17.719 -2.205 1 95.38 98 ASN A O 1
ATOM 761 N N . HIS A 1 99 ? -16 -18.297 -4.238 1 96.06 99 HIS A N 1
ATOM 762 C CA . HIS A 1 99 ? -17.312 -18.188 -4.844 1 96.06 99 HIS A CA 1
ATOM 763 C C . HIS A 1 99 ? -17.906 -16.797 -4.652 1 96.06 99 HIS A C 1
ATOM 765 O O . HIS A 1 99 ? -19.078 -16.656 -4.324 1 96.06 99 HIS A O 1
ATOM 771 N N . LEU A 1 100 ? -17.094 -15.82 -4.773 1 97.06 100 LEU A N 1
ATOM 772 C CA . LEU A 1 100 ? -17.5 -14.422 -4.715 1 97.06 100 LEU A CA 1
ATOM 773 C C . LEU A 1 100 ? -17.438 -13.781 -6.098 1 97.06 100 LEU A C 1
ATOM 775 O O . LEU A 1 100 ? -16.609 -14.164 -6.93 1 97.06 100 LEU A O 1
ATOM 779 N N . SER A 1 101 ? -18.25 -12.836 -6.309 1 97.56 101 SER A N 1
ATOM 780 C CA . SER A 1 101 ? -18.266 -12.156 -7.598 1 97.56 101 SER A CA 1
ATOM 781 C C . SER A 1 101 ? -17.062 -11.234 -7.758 1 97.56 101 SER A C 1
ATOM 783 O O . SER A 1 101 ? -16.578 -10.656 -6.781 1 97.56 101 SER A O 1
ATOM 785 N N . ILE A 1 102 ? -16.641 -11.125 -8.93 1 97.88 102 ILE A N 1
ATOM 786 C CA . ILE A 1 102 ? -15.562 -10.211 -9.281 1 97.88 102 ILE A CA 1
ATOM 787 C C . ILE A 1 102 ? -16.141 -8.859 -9.695 1 97.88 102 ILE A C 1
ATOM 789 O O . ILE A 1 102 ? -16.984 -8.789 -10.594 1 97.88 102 ILE A O 1
ATOM 793 N N . SER A 1 103 ? -15.766 -7.828 -9.047 1 97.81 103 SER A N 1
ATOM 794 C CA . SER A 1 103 ? -16.297 -6.496 -9.336 1 97.81 103 SER A CA 1
ATOM 795 C C . SER A 1 103 ? -15.789 -5.984 -10.68 1 97.81 103 SER A C 1
ATOM 797 O O . SER A 1 103 ? -14.711 -6.375 -11.133 1 97.81 103 SER A O 1
ATOM 799 N N . GLU A 1 104 ? -16.516 -5.055 -11.281 1 98.19 104 GLU A N 1
ATOM 800 C CA . GLU A 1 104 ? -16.125 -4.465 -12.555 1 98.19 104 GLU A CA 1
ATOM 801 C C . GLU A 1 104 ? -14.805 -3.719 -12.438 1 98.19 104 GLU A C 1
ATOM 803 O O . GLU A 1 104 ? -13.992 -3.738 -13.367 1 98.19 104 GLU A O 1
ATOM 808 N N . HIS A 1 105 ? -14.625 -3.053 -11.336 1 98.5 105 HIS A N 1
ATOM 809 C CA . HIS A 1 105 ? -13.398 -2.275 -11.203 1 98.5 105 HIS A CA 1
ATOM 810 C C . HIS A 1 105 ? -12.18 -3.184 -11.07 1 98.5 105 HIS A C 1
ATOM 812 O O . HIS A 1 105 ? -11.086 -2.83 -11.508 1 98.5 105 HIS A O 1
ATOM 818 N N . LEU A 1 106 ? -12.328 -4.348 -10.5 1 98.62 106 LEU A N 1
ATOM 819 C CA . LEU A 1 106 ? -11.219 -5.293 -10.477 1 98.62 106 LEU A CA 1
ATOM 820 C C . LEU A 1 106 ? -10.891 -5.773 -11.891 1 98.62 106 LEU A C 1
ATOM 822 O O . LEU A 1 106 ? -9.719 -5.879 -12.258 1 98.62 106 LEU A O 1
ATOM 826 N N . ILE A 1 107 ? -11.906 -6.094 -12.656 1 98.56 107 ILE A N 1
ATOM 827 C CA . ILE A 1 107 ? -11.711 -6.508 -14.039 1 98.56 107 ILE A CA 1
ATOM 828 C C . ILE A 1 107 ? -10.953 -5.426 -14.805 1 98.56 107 ILE A C 1
ATOM 830 O O . ILE A 1 107 ? -9.977 -5.715 -15.5 1 98.56 107 ILE A O 1
ATOM 834 N N . LYS A 1 108 ? -11.383 -4.195 -14.594 1 98.69 108 LYS A N 1
ATOM 835 C CA . LYS A 1 108 ? -10.719 -3.072 -15.25 1 98.69 108 LYS A CA 1
ATOM 836 C C . LYS A 1 108 ? -9.266 -2.951 -14.789 1 98.69 108 LYS A C 1
ATOM 838 O O . LYS A 1 108 ? -8.375 -2.658 -15.594 1 98.69 108 LYS A O 1
ATOM 843 N N . ALA A 1 109 ? -9.016 -3.092 -13.516 1 98.81 109 ALA A N 1
ATOM 844 C CA . ALA A 1 109 ? -7.656 -3.049 -12.992 1 98.81 109 ALA A CA 1
ATOM 845 C C . ALA A 1 109 ? -6.77 -4.078 -13.68 1 98.81 109 ALA A C 1
ATOM 847 O O . ALA A 1 109 ? -5.645 -3.77 -14.086 1 98.81 109 ALA A O 1
ATOM 848 N N . ILE A 1 110 ? -7.266 -5.32 -13.844 1 98.69 110 ILE A N 1
ATOM 849 C CA . ILE A 1 110 ? -6.516 -6.406 -14.461 1 98.69 110 ILE A CA 1
ATOM 850 C C . ILE A 1 110 ? -6.211 -6.055 -15.914 1 98.69 110 ILE A C 1
ATOM 852 O O . ILE A 1 110 ? -5.129 -6.359 -16.422 1 98.69 110 ILE A O 1
ATOM 856 N N . GLU A 1 111 ? -7.094 -5.383 -16.578 1 98.25 111 GLU A N 1
ATOM 857 C CA . GLU A 1 111 ? -6.973 -5.043 -17.984 1 98.25 111 GLU A CA 1
ATOM 858 C C . GLU A 1 111 ? -6.004 -3.883 -18.188 1 98.25 111 GLU A C 1
ATOM 860 O O . GLU A 1 111 ? -5.281 -3.842 -19.188 1 98.25 111 GLU A O 1
ATOM 865 N N . ILE A 1 112 ? -6.004 -2.939 -17.281 1 98.31 112 ILE A N 1
ATOM 866 C CA . ILE A 1 112 ? -5.234 -1.709 -17.453 1 98.31 112 ILE A CA 1
ATOM 867 C C . ILE A 1 112 ? -3.807 -1.926 -16.953 1 98.31 112 ILE A C 1
ATOM 869 O O . ILE A 1 112 ? -2.846 -1.519 -17.609 1 98.31 112 ILE A O 1
ATOM 873 N N . PHE A 1 113 ? -3.674 -2.516 -15.844 1 98.19 113 PHE A N 1
ATOM 874 C CA . PHE A 1 113 ? -2.369 -2.668 -15.211 1 98.19 113 PHE A CA 1
ATOM 875 C C . PHE A 1 113 ? -1.774 -4.039 -15.516 1 98.19 113 PHE A C 1
ATOM 877 O O . PHE A 1 113 ? -1.73 -4.906 -14.648 1 98.19 113 PHE A O 1
ATOM 884 N N . ARG A 1 114 ? -1.209 -4.141 -16.641 1 98 114 ARG A N 1
ATOM 885 C CA . ARG A 1 114 ? -0.747 -5.41 -17.203 1 98 114 ARG A CA 1
ATOM 886 C C . ARG A 1 114 ? 0.679 -5.719 -16.75 1 98 114 ARG A C 1
ATOM 888 O O . ARG A 1 114 ? 1.483 -4.805 -16.562 1 98 114 ARG A O 1
ATOM 895 N N . TYR A 1 115 ? 0.944 -6.941 -16.625 1 97.88 115 TYR A N 1
ATOM 896 C CA . TYR A 1 115 ? 2.285 -7.496 -16.484 1 97.88 115 TYR A CA 1
ATOM 897 C C . TYR A 1 115 ? 2.775 -8.062 -17.812 1 97.88 115 TYR A C 1
ATOM 899 O O . TYR A 1 115 ? 2.07 -7.996 -18.828 1 97.88 115 TYR A O 1
ATOM 907 N N . ILE A 1 116 ? 4.02 -8.5 -17.875 1 96.88 116 ILE A N 1
ATOM 908 C CA . ILE A 1 116 ? 4.395 -9.203 -19.109 1 96.88 116 ILE A CA 1
ATOM 909 C C . ILE A 1 116 ? 3.547 -10.461 -19.25 1 96.88 116 ILE A C 1
ATOM 911 O O . ILE A 1 116 ? 3.041 -11 -18.266 1 96.88 116 ILE A O 1
ATOM 915 N N . GLU A 1 117 ? 3.377 -10.906 -20.406 1 96.94 117 GLU A N 1
ATOM 916 C CA . GLU A 1 117 ? 2.459 -12.008 -20.719 1 96.94 117 GLU A CA 1
ATOM 917 C C . GLU A 1 117 ? 2.889 -13.289 -20.016 1 96.94 117 GLU A C 1
ATOM 919 O O . GLU A 1 117 ? 2.045 -14.102 -19.625 1 96.94 117 GLU A O 1
ATOM 924 N N . THR A 1 118 ? 4.18 -13.453 -19.797 1 96.94 118 THR A N 1
ATOM 925 C CA . THR A 1 118 ? 4.723 -14.648 -19.172 1 96.94 118 THR A CA 1
ATOM 926 C C . THR A 1 118 ? 4.578 -14.57 -17.656 1 96.94 118 THR A C 1
ATOM 928 O O . THR A 1 118 ? 5.148 -13.688 -17.016 1 96.94 118 THR A O 1
ATOM 931 N N . VAL A 1 119 ? 3.84 -15.484 -17.094 1 97.94 119 VAL A N 1
ATOM 932 C CA . VAL A 1 119 ? 3.652 -15.602 -15.656 1 97.94 119 VAL A CA 1
ATOM 933 C C . VAL A 1 119 ? 4.137 -16.969 -15.18 1 97.94 119 VAL A C 1
ATOM 935 O O . VAL A 1 119 ? 3.861 -17.984 -15.82 1 97.94 119 VAL A O 1
ATOM 938 N N . PHE A 1 120 ? 4.875 -17 -14.109 1 97.94 120 PHE A N 1
ATOM 939 C CA . PHE A 1 120 ? 5.348 -18.266 -13.562 1 97.94 120 PHE A CA 1
ATOM 940 C C . PHE A 1 120 ? 4.426 -18.75 -12.453 1 97.94 120 PHE A C 1
ATOM 942 O O . PHE A 1 120 ? 3.957 -17.953 -11.633 1 97.94 120 PHE A O 1
ATOM 949 N N . ILE A 1 121 ? 4.18 -20.047 -12.438 1 97 121 ILE A N 1
ATOM 950 C CA . ILE A 1 121 ? 3.318 -20.625 -11.414 1 97 121 ILE A CA 1
ATOM 951 C C . ILE A 1 121 ? 4 -21.828 -10.789 1 97 121 ILE A C 1
ATOM 953 O O . ILE A 1 121 ? 4.555 -22.672 -11.5 1 97 121 ILE A O 1
ATOM 957 N N . ILE A 1 122 ? 4.02 -21.844 -9.523 1 93.62 122 ILE A N 1
ATOM 958 C CA . ILE A 1 122 ? 4.605 -22.969 -8.781 1 93.62 122 ILE A CA 1
ATOM 959 C C . ILE A 1 122 ? 3.52 -23.969 -8.43 1 93.62 122 ILE A C 1
ATOM 961 O O . ILE A 1 122 ? 2.566 -23.641 -7.715 1 93.62 122 ILE A O 1
ATOM 965 N N . PRO A 1 123 ? 3.643 -25.156 -8.875 1 91.69 123 PRO A N 1
ATOM 966 C CA . PRO A 1 123 ? 2.643 -26.172 -8.539 1 91.69 123 PRO A CA 1
ATOM 967 C C . PRO A 1 123 ? 2.777 -26.688 -7.109 1 91.69 123 PRO A C 1
ATOM 969 O O . PRO A 1 123 ? 3.848 -26.578 -6.508 1 91.69 123 PRO A O 1
ATOM 972 N N . PRO A 1 124 ? 1.588 -27.125 -6.613 1 86.81 124 PRO A N 1
ATOM 973 C CA . PRO A 1 124 ? 1.709 -27.766 -5.305 1 86.81 124 PRO A CA 1
ATOM 974 C C . PRO A 1 124 ? 2.516 -29.062 -5.359 1 86.81 124 PRO A C 1
ATOM 976 O O . PRO A 1 124 ? 2.459 -29.781 -6.355 1 86.81 124 PRO A O 1
ATOM 979 N N . TRP A 1 125 ? 3.504 -29.25 -4.473 1 74.25 125 TRP A N 1
ATOM 980 C CA . TRP A 1 125 ? 4.312 -30.469 -4.461 1 74.25 125 TRP A CA 1
ATOM 981 C C . TRP A 1 125 ? 3.969 -31.344 -3.258 1 74.25 125 TRP A C 1
ATOM 983 O O . TRP A 1 125 ? 3.775 -30.828 -2.15 1 74.25 125 TRP A O 1
ATOM 993 N N . ASN A 1 126 ? 3.475 -32.469 -3.568 1 61.69 126 ASN A N 1
ATOM 994 C CA . ASN A 1 126 ? 3.012 -33.469 -2.605 1 61.69 126 ASN A CA 1
ATOM 995 C C . ASN A 1 126 ? 4.16 -34 -1.752 1 61.69 126 ASN A C 1
ATOM 997 O O . ASN A 1 126 ? 3.957 -34.875 -0.907 1 61.69 126 ASN A O 1
ATOM 1001 N N . ASP A 1 127 ? 5.402 -33.688 -2.021 1 54.19 127 ASP A N 1
ATOM 1002 C CA . ASP A 1 127 ? 6.211 -34.719 -1.373 1 54.19 127 ASP A CA 1
ATOM 1003 C C . ASP A 1 127 ? 5.723 -35 0.049 1 54.19 127 ASP A C 1
ATOM 1005 O O . ASP A 1 127 ? 5.73 -36.125 0.511 1 54.19 127 ASP A O 1
ATOM 1009 N N . ILE A 1 128 ? 5.992 -33.969 0.957 1 49.31 128 ILE A N 1
ATOM 1010 C CA . ILE A 1 128 ? 6.066 -34.375 2.355 1 49.31 128 ILE A CA 1
ATOM 1011 C C . ILE A 1 128 ? 4.66 -34.594 2.906 1 49.31 128 ILE A C 1
ATOM 1013 O O . ILE A 1 128 ? 4.465 -34.656 4.121 1 49.31 128 ILE A O 1
ATOM 1017 N N . TYR A 1 129 ? 3.68 -34.438 2.127 1 48.69 129 TYR A N 1
ATOM 1018 C CA . TYR A 1 129 ? 2.42 -34.438 2.861 1 48.69 129 TYR A CA 1
ATOM 1019 C C . TYR A 1 129 ? 2.215 -35.75 3.6 1 48.69 129 TYR A C 1
ATOM 1021 O O . TYR A 1 129 ? 1.995 -36.812 2.975 1 48.69 129 TYR A O 1
ATOM 1029 N N . LEU A 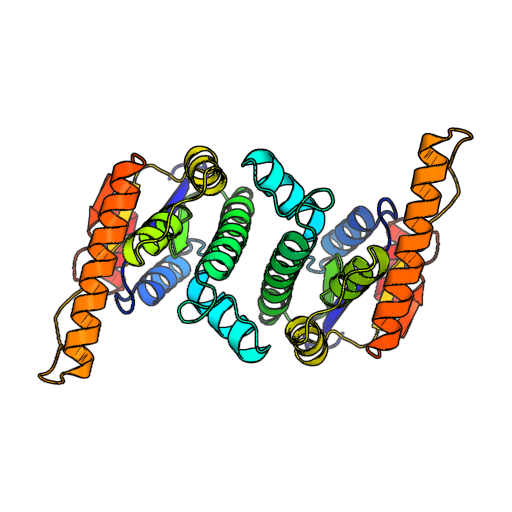1 130 ? 3.021 -35.812 4.625 1 48.53 130 LEU A N 1
ATOM 1030 C CA . LEU A 1 130 ? 2.762 -36.906 5.578 1 48.53 130 LEU A CA 1
ATOM 1031 C C . LEU A 1 130 ? 1.264 -37.094 5.797 1 48.53 130 LEU A C 1
ATOM 1033 O O . LEU A 1 130 ? 0.479 -36.156 5.555 1 48.53 130 LEU A O 1
ATOM 1037 N N . GLN A 1 131 ? 0.852 -38.375 6.27 1 51.97 131 GLN A N 1
ATOM 1038 C CA . GLN A 1 131 ? -0.398 -39.031 6.613 1 51.97 131 GLN A CA 1
ATOM 1039 C C . GLN A 1 131 ? -1.255 -38.188 7.531 1 51.97 131 GLN A C 1
ATOM 1041 O O . GLN A 1 131 ? -2.303 -38.625 8.008 1 51.97 131 GLN A O 1
ATOM 1046 N N . ASP A 1 132 ? -0.78 -36.938 7.789 1 53.12 132 ASP A N 1
ATOM 1047 C CA . ASP A 1 132 ? -1.646 -36.281 8.773 1 53.12 132 ASP A CA 1
ATOM 1048 C C . ASP A 1 132 ? -2.77 -35.5 8.086 1 53.12 132 ASP A C 1
ATOM 1050 O O . ASP A 1 132 ? -2.549 -34.844 7.059 1 53.12 132 ASP A O 1
ATOM 1054 N N . SER A 1 133 ? -3.887 -35.844 8.461 1 55.97 133 SER A N 1
ATOM 1055 C CA . SER A 1 133 ? -5.137 -35.25 7.996 1 55.97 133 SER A CA 1
ATOM 1056 C C . SER A 1 133 ? -4.988 -33.75 7.785 1 55.97 133 SER A C 1
ATOM 1058 O O . SER A 1 133 ? -5.484 -33.219 6.797 1 55.97 133 SER A O 1
ATOM 1060 N N . GLU A 1 134 ? -4.32 -33.094 8.672 1 55.47 134 GLU A N 1
ATOM 1061 C CA . GLU A 1 134 ? -4.133 -31.641 8.578 1 55.47 134 GLU A CA 1
ATOM 1062 C C . GLU A 1 134 ? -3.293 -31.266 7.359 1 55.47 134 GLU A C 1
ATOM 1064 O O . GLU A 1 134 ? -3.592 -30.297 6.664 1 55.47 134 GLU A O 1
ATOM 1069 N N . ARG A 1 135 ? -2.535 -32.031 7.086 1 57.09 135 ARG A N 1
ATOM 1070 C CA . ARG A 1 135 ? -1.655 -31.75 5.957 1 57.09 135 ARG A CA 1
ATOM 1071 C C . ARG A 1 135 ? -2.352 -32.031 4.633 1 57.09 135 ARG A C 1
ATOM 1073 O O . ARG A 1 135 ? -2.145 -31.344 3.643 1 57.09 135 ARG A O 1
ATOM 1080 N N . LYS A 1 136 ? -3.102 -33.156 4.676 1 60.75 136 LYS A N 1
ATOM 1081 C CA . LYS A 1 136 ? -3.891 -33.469 3.486 1 60.75 136 LYS A CA 1
ATOM 1082 C C . LYS A 1 136 ? -4.805 -32.281 3.117 1 60.75 136 LYS A C 1
ATOM 1084 O O . LYS A 1 136 ? -4.938 -31.953 1.941 1 60.75 136 LYS A O 1
ATOM 1089 N N . GLN A 1 137 ? -5.438 -31.75 4.039 1 63.03 137 GLN A N 1
ATOM 1090 C CA . GLN A 1 137 ? -6.328 -30.625 3.822 1 63.03 137 GLN A CA 1
ATOM 1091 C C . GLN A 1 137 ? -5.562 -29.406 3.295 1 63.03 137 GLN A C 1
ATOM 1093 O O . GLN A 1 137 ? -6.039 -28.703 2.4 1 63.03 137 GLN A O 1
ATOM 1098 N N . SER A 1 138 ? -4.508 -29.391 3.818 1 75.94 138 SER A N 1
ATOM 1099 C CA . SER A 1 138 ? -3.668 -28.281 3.395 1 75.94 138 SER A CA 1
ATOM 1100 C C . SER A 1 138 ? -3.213 -28.453 1.948 1 75.94 138 SER A C 1
ATOM 1102 O O . SER A 1 138 ? -3.156 -27.469 1.19 1 75.94 138 SER A O 1
ATOM 1104 N N . PHE A 1 139 ? -3.086 -29.703 1.579 1 80 139 PHE A N 1
ATOM 1105 C CA . PHE A 1 139 ? -2.658 -29.969 0.208 1 80 139 PHE A CA 1
ATOM 1106 C C . PHE A 1 139 ? -3.805 -29.734 -0.769 1 80 139 PHE A C 1
ATOM 1108 O O . PHE A 1 139 ? -3.604 -29.172 -1.847 1 80 139 PHE A O 1
ATOM 1115 N N . LYS A 1 140 ? -4.918 -30.25 -0.403 1 83.75 140 LYS A N 1
ATOM 1116 C CA . LYS A 1 140 ? -6.09 -30.031 -1.248 1 83.75 140 LYS A CA 1
ATOM 1117 C C . LYS A 1 140 ? -6.34 -28.547 -1.469 1 83.75 140 LYS A C 1
ATOM 1119 O O . LYS A 1 140 ? -6.652 -28.125 -2.582 1 83.75 140 LYS A O 1
ATOM 1124 N N . GLU A 1 141 ? -6.188 -27.797 -0.484 1 83.69 141 GLU A N 1
ATOM 1125 C CA . GLU A 1 141 ? -6.348 -26.344 -0.591 1 83.69 141 GLU A CA 1
ATOM 1126 C C . GLU A 1 141 ? -5.301 -25.75 -1.522 1 83.69 141 GLU A C 1
ATOM 1128 O O . GLU A 1 141 ? -5.605 -24.844 -2.305 1 83.69 141 GLU A O 1
ATOM 1133 N N . ALA A 1 142 ? -4.148 -26.266 -1.386 1 86.12 142 ALA A N 1
ATOM 1134 C CA . ALA A 1 142 ? -3.066 -25.797 -2.248 1 86.12 142 ALA A CA 1
ATOM 1135 C C . ALA A 1 142 ? -3.359 -26.109 -3.713 1 86.12 142 ALA A C 1
ATOM 1137 O O . ALA A 1 142 ? -3.098 -25.281 -4.594 1 86.12 142 ALA A O 1
ATOM 1138 N N . GLU A 1 143 ? -3.84 -27.25 -3.928 1 89.62 143 GLU A N 1
ATOM 1139 C CA . GLU A 1 143 ? -4.184 -27.656 -5.289 1 89.62 143 GLU A CA 1
ATOM 1140 C C . GLU A 1 143 ? -5.309 -26.781 -5.852 1 89.62 143 GLU A C 1
ATOM 1142 O O . GLU A 1 143 ? -5.246 -26.359 -7.004 1 89.62 143 GLU A O 1
ATOM 1147 N N . LEU A 1 144 ? -6.301 -26.672 -5.023 1 91.12 144 LEU A N 1
ATOM 1148 C CA . LEU A 1 144 ? -7.422 -25.844 -5.453 1 91.12 144 LEU A CA 1
ATOM 1149 C C . LEU A 1 144 ? -6.961 -24.422 -5.762 1 91.12 144 LEU A C 1
ATOM 1151 O O . LEU A 1 144 ? -7.398 -23.828 -6.746 1 91.12 144 LEU A O 1
ATOM 1155 N N . THR A 1 145 ? -6.137 -23.922 -4.957 1 91.62 145 THR A N 1
ATOM 1156 C CA . THR A 1 145 ? -5.598 -22.578 -5.18 1 91.62 145 THR A CA 1
ATOM 1157 C C . THR A 1 145 ? -4.797 -22.531 -6.48 1 91.62 145 THR A C 1
ATOM 1159 O O . THR A 1 145 ? -4.938 -21.594 -7.266 1 91.62 145 THR A O 1
ATOM 1162 N N . TYR A 1 146 ? -4.004 -23.562 -6.684 1 92.19 146 TYR A N 1
ATOM 1163 C CA . TYR A 1 146 ? -3.197 -23.656 -7.895 1 92.19 146 TYR A CA 1
ATOM 1164 C C . TYR A 1 146 ? -4.074 -23.562 -9.141 1 92.19 146 TYR A C 1
ATOM 1166 O O . TYR A 1 146 ? -3.801 -22.781 -10.047 1 92.19 146 TYR A O 1
ATOM 1174 N N . TYR A 1 147 ? -5.098 -24.297 -9.172 1 94.38 147 TYR A N 1
ATOM 1175 C CA . TYR A 1 147 ? -5.961 -24.328 -10.352 1 94.38 147 TYR A CA 1
ATOM 1176 C C . TYR A 1 147 ? -6.73 -23.016 -10.5 1 94.38 147 TYR A C 1
ATOM 1178 O O . TYR A 1 147 ? -6.957 -22.547 -11.625 1 94.38 147 TYR A O 1
ATOM 1186 N N . ALA A 1 148 ? -7.145 -22.438 -9.414 1 95.38 148 ALA A N 1
ATOM 1187 C CA . ALA A 1 148 ? -7.848 -21.156 -9.469 1 95.38 148 ALA A CA 1
ATOM 1188 C C . ALA A 1 148 ? -6.961 -20.062 -10.062 1 95.38 148 ALA A C 1
ATOM 1190 O O . ALA A 1 148 ? -7.418 -19.266 -10.867 1 95.38 148 ALA A O 1
ATOM 1191 N N . MET A 1 149 ? -5.723 -20.047 -9.625 1 96.69 149 MET A N 1
ATOM 1192 C CA . MET A 1 149 ? -4.785 -19.062 -10.164 1 96.69 149 MET A CA 1
ATOM 1193 C C . MET A 1 149 ? -4.523 -19.328 -11.641 1 96.69 149 MET A C 1
ATOM 1195 O O . MET A 1 149 ? -4.512 -18.391 -12.445 1 96.69 149 MET A O 1
ATOM 1199 N N . LYS A 1 150 ? -4.266 -20.594 -11.922 1 96.5 150 LYS A N 1
ATOM 1200 C CA . LYS A 1 150 ? -4.031 -20.953 -13.312 1 96.5 150 LYS A CA 1
ATOM 1201 C C . LYS A 1 150 ? -5.18 -20.484 -14.203 1 96.5 150 LYS A C 1
ATOM 1203 O O . LYS A 1 150 ? -4.949 -19.859 -15.242 1 96.5 150 LYS A O 1
ATOM 1208 N N . GLU A 1 151 ? -6.344 -20.75 -13.828 1 97.25 151 GLU A N 1
ATOM 1209 C CA . GLU A 1 151 ? -7.527 -20.375 -14.594 1 97.25 151 GLU A CA 1
ATOM 1210 C C . GLU A 1 151 ? -7.652 -18.875 -14.727 1 97.25 151 GLU A C 1
ATOM 1212 O O . GLU A 1 151 ? -7.969 -18.359 -15.797 1 97.25 151 GLU A O 1
ATOM 1217 N N . ALA A 1 152 ? -7.477 -18.156 -13.672 1 97.88 152 ALA A N 1
ATOM 1218 C CA . ALA A 1 152 ? -7.582 -16.688 -13.68 1 97.88 152 ALA A CA 1
ATOM 1219 C C . ALA A 1 152 ? -6.594 -16.078 -14.664 1 97.88 152 ALA A C 1
ATOM 1221 O O . ALA A 1 152 ? -6.977 -15.266 -15.508 1 97.88 152 ALA A O 1
ATOM 1222 N N . TYR A 1 153 ? -5.371 -16.5 -14.578 1 98.38 153 TYR A N 1
ATOM 1223 C CA . TYR A 1 153 ? -4.352 -15.914 -15.445 1 98.38 153 TYR A CA 1
ATOM 1224 C C . TYR A 1 153 ? -4.621 -16.266 -16.906 1 98.38 153 TYR A C 1
ATOM 1226 O O . TYR A 1 153 ? -4.477 -15.414 -17.781 1 98.38 153 TYR A O 1
ATOM 1234 N N . GLN A 1 154 ? -4.984 -17.469 -17.125 1 98 154 GLN A N 1
ATOM 1235 C CA . GLN A 1 154 ? -5.305 -17.859 -18.484 1 98 154 GLN A CA 1
ATOM 1236 C C . GLN A 1 154 ? -6.488 -17.062 -19.031 1 98 154 GLN A C 1
ATOM 1238 O O . GLN A 1 154 ? -6.461 -16.594 -20.172 1 98 154 GLN A O 1
ATOM 1243 N N . TYR A 1 155 ? -7.469 -16.891 -18.234 1 97.94 155 TYR A N 1
ATOM 1244 C CA . TYR A 1 155 ? -8.664 -16.156 -18.625 1 97.94 155 TYR A CA 1
ATOM 1245 C C . TYR A 1 155 ? -8.32 -14.727 -19.047 1 97.94 155 TYR A C 1
ATOM 1247 O O . TYR A 1 155 ? -8.898 -14.195 -20 1 97.94 155 TYR A O 1
ATOM 1255 N N . TYR A 1 156 ? -7.395 -14.133 -18.391 1 98.19 156 TYR A N 1
ATOM 1256 C CA . TYR A 1 156 ? -7.07 -12.734 -18.641 1 98.19 156 TYR A CA 1
ATOM 1257 C C . TYR A 1 156 ? -5.898 -12.617 -19.609 1 98.19 156 TYR A C 1
ATOM 1259 O O . TYR A 1 156 ? -5.27 -11.555 -19.703 1 98.19 156 TYR A O 1
ATOM 1267 N N . GLY A 1 157 ? -5.504 -13.703 -20.266 1 98 157 GLY A N 1
ATOM 1268 C CA . GLY A 1 157 ? -4.672 -13.656 -21.453 1 98 157 GLY A CA 1
ATOM 1269 C C . GLY A 1 157 ? -3.195 -13.828 -21.156 1 98 157 GLY A C 1
ATOM 1270 O O . GLY A 1 157 ? -2.344 -13.422 -21.953 1 98 157 GLY A O 1
ATOM 1271 N N . TYR A 1 158 ? -2.873 -14.391 -20.047 1 98.38 158 TYR A N 1
ATOM 1272 C CA . TYR A 1 158 ? -1.474 -14.633 -19.719 1 98.38 158 TYR A CA 1
ATOM 1273 C C . TYR A 1 158 ? -1.071 -16.062 -20.078 1 98.38 158 TYR A C 1
ATOM 1275 O O . TYR A 1 158 ? -1.917 -16.953 -20.125 1 98.38 158 TYR A O 1
ATOM 1283 N N . ASP A 1 159 ? 0.189 -16.188 -20.344 1 97.62 159 ASP A N 1
ATOM 1284 C CA . ASP A 1 159 ? 0.79 -17.5 -20.562 1 97.62 159 ASP A CA 1
ATOM 1285 C C . ASP A 1 159 ? 1.524 -17.984 -19.328 1 97.62 159 ASP A C 1
ATOM 1287 O O . ASP A 1 159 ? 2.484 -17.359 -18.875 1 97.62 159 ASP A O 1
ATOM 1291 N N . LEU A 1 160 ? 1.098 -19.141 -18.859 1 97.69 160 LEU A N 1
ATOM 1292 C CA . LEU A 1 160 ? 1.662 -19.625 -17.609 1 97.69 160 LEU A CA 1
ATOM 1293 C C . LEU A 1 160 ? 2.764 -20.641 -17.859 1 97.69 160 LEU A C 1
ATOM 1295 O O . LEU A 1 160 ? 2.607 -21.531 -18.703 1 97.69 160 LEU A O 1
ATOM 1299 N N . ILE A 1 161 ? 3.885 -20.469 -17.188 1 97.69 161 ILE A N 1
ATOM 1300 C CA . ILE A 1 161 ? 4.969 -21.453 -17.172 1 97.69 161 ILE A CA 1
ATOM 1301 C C . ILE A 1 161 ? 5.074 -22.094 -15.789 1 97.69 161 ILE A C 1
ATOM 1303 O O . ILE A 1 161 ? 5.277 -21.391 -14.797 1 97.69 161 ILE A O 1
ATOM 1307 N N . LYS A 1 162 ? 4.875 -23.359 -15.773 1 96.06 162 LYS A N 1
ATOM 1308 C CA . LYS A 1 162 ? 5.02 -24.094 -14.523 1 96.06 162 LYS A CA 1
ATOM 1309 C C . LYS A 1 162 ? 6.488 -24.203 -14.117 1 96.06 162 LYS A C 1
ATOM 1311 O O . LYS A 1 162 ? 7.328 -24.625 -14.922 1 96.06 162 LYS A O 1
ATOM 1316 N N . ILE A 1 163 ? 6.797 -23.812 -12.922 1 95.75 163 ILE A N 1
ATOM 1317 C CA . ILE A 1 163 ? 8.156 -23.953 -12.406 1 95.75 163 ILE A CA 1
ATOM 1318 C C . ILE A 1 163 ? 8.391 -25.391 -11.938 1 95.75 163 ILE A C 1
ATOM 1320 O O . ILE A 1 163 ? 7.609 -25.922 -11.148 1 95.75 163 ILE A O 1
ATOM 1324 N N . PRO A 1 164 ? 9.422 -25.953 -12.422 1 93.44 164 PRO A N 1
ATOM 1325 C CA . PRO A 1 164 ? 9.68 -27.344 -12.039 1 93.44 164 PRO A CA 1
ATOM 1326 C C . PRO A 1 164 ? 10.023 -27.5 -10.562 1 93.44 164 PRO A C 1
ATOM 1328 O O . PRO A 1 164 ? 10.469 -26.531 -9.922 1 93.44 164 PRO A O 1
ATOM 1331 N N . CYS A 1 165 ? 9.727 -28.688 -10.086 1 89.31 165 CYS A N 1
ATOM 1332 C CA . CYS A 1 165 ? 10.086 -29 -8.703 1 89.31 165 CYS A CA 1
ATOM 1333 C C . CYS A 1 165 ? 11.586 -29.219 -8.57 1 89.31 165 CYS A C 1
ATOM 1335 O O . CYS A 1 165 ? 12.078 -30.328 -8.789 1 89.31 165 CYS A O 1
ATOM 1337 N N . LEU A 1 166 ? 12.352 -28.219 -8.32 1 91.69 166 LEU A N 1
ATOM 1338 C CA . LEU A 1 166 ? 13.805 -28.203 -8.195 1 91.69 166 LEU A CA 1
ATOM 1339 C C . LEU A 1 166 ? 14.242 -27.484 -6.934 1 91.69 166 LEU A C 1
ATOM 1341 O O . LEU A 1 166 ? 13.406 -27.109 -6.102 1 91.69 166 LEU A O 1
ATOM 1345 N N . SER A 1 167 ? 15.539 -27.453 -6.762 1 92.88 167 SER A N 1
ATOM 1346 C CA . SER A 1 167 ? 16.062 -26.641 -5.664 1 92.88 167 SER A CA 1
ATOM 1347 C C . SER A 1 167 ? 15.789 -25.156 -5.902 1 92.88 167 SER A C 1
ATOM 1349 O O . SER A 1 167 ? 15.492 -24.75 -7.027 1 92.88 167 SER A O 1
ATOM 1351 N N . ILE A 1 168 ? 15.898 -24.391 -4.887 1 93.75 168 ILE A N 1
ATOM 1352 C CA . ILE A 1 168 ? 15.609 -22.969 -4.945 1 93.75 168 ILE A CA 1
ATOM 1353 C C . ILE A 1 168 ? 16.5 -22.312 -5.996 1 93.75 168 ILE A C 1
ATOM 1355 O O . ILE A 1 168 ? 16.016 -21.516 -6.812 1 93.75 168 ILE A O 1
ATOM 1359 N N . GLU A 1 169 ? 17.781 -22.656 -5.969 1 95.19 169 GLU A N 1
ATOM 1360 C CA . GLU A 1 169 ? 18.75 -22.078 -6.906 1 95.19 169 GLU A CA 1
ATOM 1361 C C . GLU A 1 169 ? 18.422 -22.484 -8.344 1 95.19 169 GLU A C 1
ATOM 1363 O O . GLU A 1 169 ? 18.5 -21.672 -9.258 1 95.19 169 GLU A O 1
ATOM 1368 N N . GLU A 1 170 ? 18.094 -23.734 -8.516 1 95.94 170 GLU A N 1
ATOM 1369 C CA . GLU A 1 170 ? 17.766 -24.234 -9.844 1 95.94 170 GLU A CA 1
ATOM 1370 C C . GLU A 1 170 ? 16.469 -23.594 -10.359 1 95.94 170 GLU A C 1
ATOM 1372 O O . GLU A 1 170 ? 16.328 -23.328 -11.555 1 95.94 170 GLU A O 1
ATOM 1377 N N . ARG A 1 171 ? 15.547 -23.375 -9.453 1 96.38 171 ARG A N 1
ATOM 1378 C CA . ARG A 1 171 ? 14.305 -22.719 -9.828 1 96.38 171 ARG A CA 1
ATOM 1379 C C . ARG A 1 171 ? 14.562 -21.281 -10.273 1 96.38 171 ARG A C 1
ATOM 1381 O O . ARG A 1 171 ? 13.984 -20.828 -11.258 1 96.38 171 ARG A O 1
ATOM 1388 N N . ALA A 1 172 ? 15.383 -20.547 -9.531 1 97 172 ALA A N 1
ATOM 1389 C CA . ALA A 1 172 ? 15.742 -19.188 -9.898 1 97 172 ALA A CA 1
ATOM 1390 C C . ALA A 1 172 ? 16.391 -19.141 -11.273 1 97 172 ALA A C 1
ATOM 1392 O O . ALA A 1 172 ? 16.047 -18.281 -12.102 1 97 172 ALA A O 1
ATOM 1393 N N . ASN A 1 173 ? 17.297 -20.109 -11.492 1 96.81 173 ASN A N 1
ATOM 1394 C CA . ASN A 1 173 ? 17.953 -20.188 -12.797 1 96.81 173 ASN A CA 1
ATOM 1395 C C . ASN A 1 173 ? 16.953 -20.5 -13.906 1 96.81 173 ASN A C 1
ATOM 1397 O O . ASN A 1 173 ? 17.062 -19.953 -15.016 1 96.81 173 ASN A O 1
ATOM 1401 N N . PHE A 1 174 ? 16.094 -21.391 -13.625 1 97.31 174 PHE A N 1
ATOM 1402 C CA . PHE A 1 174 ? 15.062 -21.75 -14.586 1 97.31 174 PHE A CA 1
ATOM 1403 C C . PHE A 1 174 ? 14.258 -20.516 -15 1 97.31 174 PHE A C 1
ATOM 1405 O O . PHE A 1 174 ? 14.07 -20.266 -16.188 1 97.31 174 PHE A O 1
ATOM 1412 N N . VAL A 1 175 ? 13.773 -19.734 -14.008 1 97.19 175 VAL A N 1
ATOM 1413 C CA . VAL A 1 175 ? 12.977 -18.547 -14.258 1 97.19 175 VAL A CA 1
ATOM 1414 C C . VAL A 1 175 ? 13.773 -17.562 -15.109 1 97.19 175 VAL A C 1
ATOM 1416 O O . VAL A 1 175 ? 13.273 -17.062 -16.125 1 97.19 175 VAL A O 1
ATOM 1419 N N . LEU A 1 176 ? 15.016 -17.328 -14.789 1 96.44 176 LEU A N 1
ATOM 1420 C CA . LEU A 1 176 ? 15.852 -16.328 -15.461 1 96.44 176 LEU A CA 1
ATOM 1421 C C . LEU A 1 176 ? 16.188 -16.781 -16.875 1 96.44 176 LEU A C 1
ATOM 1423 O O . LEU A 1 176 ? 16.422 -15.938 -17.75 1 96.44 176 LEU A O 1
ATOM 1427 N N . SER A 1 177 ? 16.203 -18.062 -17.062 1 96.38 177 SER A N 1
ATOM 1428 C CA . SER A 1 177 ? 16.562 -18.609 -18.375 1 96.38 177 SER A CA 1
ATOM 1429 C C . SER A 1 177 ? 15.461 -18.359 -19.391 1 96.38 177 SER A C 1
ATOM 1431 O O . SER A 1 177 ? 15.664 -18.562 -20.594 1 96.38 177 SER A O 1
ATOM 1433 N N . GLN A 1 178 ? 14.328 -17.969 -18.938 1 94.94 178 GLN A N 1
ATOM 1434 C CA . GLN A 1 178 ? 13.195 -17.75 -19.828 1 94.94 178 GLN A CA 1
ATOM 1435 C C . GLN A 1 178 ? 13.273 -16.375 -20.484 1 94.94 178 GLN A C 1
ATOM 1437 O O . GLN A 1 178 ? 12.445 -16.047 -21.344 1 94.94 178 GLN A O 1
ATOM 1442 N N . PHE A 1 179 ? 14.195 -15.594 -20.094 1 91.56 179 PHE A N 1
ATOM 1443 C CA . PHE A 1 179 ? 14.344 -14.242 -20.625 1 91.56 179 PHE A CA 1
ATOM 1444 C C . PHE A 1 179 ? 15.656 -14.102 -21.375 1 91.56 179 PHE A C 1
ATOM 1446 O O . PHE A 1 179 ? 16.594 -14.867 -21.156 1 91.56 179 PHE A O 1
ATOM 1453 N N . MET B 1 1 ? 23.266 12.25 15.148 1 48.84 1 MET B N 1
ATOM 1454 C CA . MET B 1 1 ? 22.047 11.781 14.5 1 48.84 1 MET B CA 1
ATOM 1455 C C . MET B 1 1 ? 21.703 10.359 14.953 1 48.84 1 MET B C 1
ATOM 1457 O O . MET B 1 1 ? 22.578 9.492 14.984 1 48.84 1 MET B O 1
ATOM 1461 N N . SER B 1 2 ? 20.641 10.242 15.641 1 58.47 2 SER B N 1
ATOM 1462 C CA . SER B 1 2 ? 20.344 8.953 16.266 1 58.47 2 SER B CA 1
ATOM 1463 C C . SER B 1 2 ? 20.312 7.832 15.242 1 58.47 2 SER B C 1
ATOM 1465 O O . SER B 1 2 ? 19.875 8.031 14.102 1 58.47 2 SER B O 1
ATOM 1467 N N . ASN B 1 3 ? 21.125 6.855 15.344 1 76.94 3 ASN B N 1
ATOM 1468 C CA . ASN B 1 3 ? 21.281 5.656 14.531 1 76.94 3 ASN B CA 1
ATOM 1469 C C . ASN B 1 3 ? 20.047 4.758 14.602 1 76.94 3 ASN B C 1
ATOM 1471 O O . ASN B 1 3 ? 20.094 3.6 14.188 1 76.94 3 ASN B O 1
ATOM 1475 N N . THR B 1 4 ? 19.031 5.398 15.203 1 89.31 4 THR B N 1
ATOM 1476 C CA . THR B 1 4 ? 17.812 4.594 15.312 1 89.31 4 THR B CA 1
ATOM 1477 C C . THR B 1 4 ? 16.703 5.152 14.422 1 89.31 4 THR B C 1
ATOM 1479 O O . THR B 1 4 ? 16.672 6.355 14.164 1 89.31 4 THR B O 1
ATOM 1482 N N . LEU B 1 5 ? 15.891 4.328 13.977 1 92.62 5 LEU B N 1
ATOM 1483 C CA . LEU B 1 5 ? 14.789 4.723 13.109 1 92.62 5 LEU B CA 1
ATOM 1484 C C . LEU B 1 5 ? 13.859 5.699 13.82 1 92.62 5 LEU B C 1
ATOM 1486 O O . LEU B 1 5 ? 13.445 5.453 14.953 1 92.62 5 LEU B O 1
ATOM 1490 N N . GLN B 1 6 ? 13.672 6.801 13.172 1 94.88 6 GLN B N 1
ATOM 1491 C CA . GLN B 1 6 ? 12.68 7.777 13.625 1 94.88 6 GLN B CA 1
ATOM 1492 C C . GLN B 1 6 ? 11.656 8.062 12.523 1 94.88 6 GLN B C 1
ATOM 1494 O O . GLN B 1 6 ? 11.992 8.656 11.5 1 94.88 6 GLN B O 1
ATOM 1499 N N . ARG B 1 7 ? 10.477 7.594 12.719 1 97.12 7 ARG B N 1
ATOM 1500 C CA . ARG B 1 7 ? 9.383 7.863 11.781 1 97.12 7 ARG B CA 1
ATOM 1501 C C . ARG B 1 7 ? 8.797 9.25 12.016 1 97.12 7 ARG B C 1
ATOM 1503 O O . ARG B 1 7 ? 8.133 9.484 13.031 1 97.12 7 ARG B O 1
ATOM 1510 N N . VAL B 1 8 ? 8.969 10.211 11.086 1 97.12 8 VAL B N 1
ATOM 1511 C CA . VAL B 1 8 ? 8.555 11.602 11.266 1 97.12 8 VAL B CA 1
ATOM 1512 C C . VAL B 1 8 ? 7.418 11.93 10.297 1 97.12 8 VAL B C 1
ATOM 1514 O O . VAL B 1 8 ? 7.559 11.75 9.078 1 97.12 8 VAL B O 1
ATOM 1517 N N . VAL B 1 9 ? 6.348 12.445 10.859 1 97.12 9 VAL B N 1
ATOM 1518 C CA . VAL B 1 9 ? 5.199 12.781 10.023 1 97.12 9 VAL B CA 1
ATOM 1519 C C . VAL B 1 9 ? 5.211 14.273 9.711 1 97.12 9 VAL B C 1
ATOM 1521 O O . VAL B 1 9 ? 5.449 15.102 10.594 1 97.12 9 VAL B O 1
ATOM 1524 N N . ILE B 1 10 ? 5.023 14.578 8.461 1 96.06 10 ILE B N 1
ATOM 1525 C CA . ILE B 1 10 ? 4.68 15.922 8.016 1 96.06 10 ILE B CA 1
ATOM 1526 C C . ILE B 1 10 ? 3.252 15.938 7.473 1 96.06 10 ILE B C 1
ATOM 1528 O O . ILE B 1 10 ? 2.949 15.25 6.492 1 96.06 10 ILE B O 1
ATOM 1532 N N . THR B 1 11 ? 2.383 16.609 8.156 1 95.38 11 THR B N 1
ATOM 1533 C CA . THR B 1 11 ? 0.983 16.656 7.746 1 95.38 11 THR B CA 1
ATOM 1534 C C . THR B 1 11 ? 0.572 18.094 7.406 1 95.38 11 THR B C 1
ATOM 1536 O O . THR B 1 11 ? 1.401 19 7.426 1 95.38 11 THR B O 1
ATOM 1539 N N . GLY B 1 12 ? -0.688 18.25 6.922 1 87.31 12 GLY B N 1
ATOM 1540 C CA . GLY B 1 12 ? -1.192 19.547 6.484 1 87.31 12 GLY B CA 1
ATOM 1541 C C . GLY B 1 12 ? -2.262 19.438 5.414 1 87.31 12 GLY B C 1
ATOM 1542 O O . GLY B 1 12 ? -2.553 18.344 4.93 1 87.31 12 GLY B O 1
ATOM 1543 N N . GLY B 1 13 ? -2.83 20.562 5.047 1 79.06 13 GLY B N 1
ATOM 1544 C CA . GLY B 1 13 ? -3.904 20.609 4.07 1 79.06 13 GLY B CA 1
ATOM 1545 C C . GLY B 1 13 ? -3.414 20.516 2.637 1 79.06 13 GLY B C 1
ATOM 1546 O O . GLY B 1 13 ? -2.207 20.516 2.387 1 79.06 13 GLY B O 1
ATOM 1547 N N . PRO B 1 14 ? -4.445 20.344 1.763 1 75.06 14 PRO B N 1
ATOM 1548 C CA . PRO B 1 14 ? -4.082 20.328 0.344 1 75.06 14 PRO B CA 1
ATOM 1549 C C . PRO B 1 14 ? -3.443 21.641 -0.112 1 75.06 14 PRO B C 1
ATOM 1551 O O . PRO B 1 14 ? -3.83 22.719 0.352 1 75.06 14 PRO B O 1
ATOM 1554 N N . GLY B 1 15 ? -2.371 21.594 -0.942 1 72.56 15 GLY B N 1
ATOM 1555 C CA . GLY B 1 15 ? -1.773 22.781 -1.512 1 72.56 15 GLY B CA 1
ATOM 1556 C C . GLY B 1 15 ? -0.804 23.469 -0.57 1 72.56 15 GLY B C 1
ATOM 1557 O O . GLY B 1 15 ? -0.315 24.562 -0.865 1 72.56 15 GLY B O 1
ATOM 1558 N N . SER B 1 16 ? -0.457 22.891 0.464 1 74.81 16 SER B N 1
ATOM 1559 C CA . SER B 1 16 ? 0.388 23.516 1.479 1 74.81 16 SER B CA 1
ATOM 1560 C C . SER B 1 16 ? 1.86 23.438 1.09 1 74.81 16 SER B C 1
ATOM 1562 O O . SER B 1 16 ? 2.707 24.062 1.731 1 74.81 16 SER B O 1
ATOM 1564 N N . GLY B 1 17 ? 2.174 22.781 -0.017 1 80 17 GLY B N 1
ATOM 1565 C CA . GLY B 1 17 ? 3.562 22.609 -0.423 1 80 17 GLY B CA 1
ATOM 1566 C C . GLY B 1 17 ? 4.242 21.438 0.24 1 80 17 GLY B C 1
ATOM 1567 O O . GLY B 1 17 ? 5.473 21.344 0.243 1 80 17 GLY B O 1
ATOM 1568 N N . LYS B 1 18 ? 3.535 20.609 0.815 1 86.56 18 LYS B N 1
ATOM 1569 C CA . LYS B 1 18 ? 4.027 19.422 1.506 1 86.56 18 LYS B CA 1
ATOM 1570 C C . LYS B 1 18 ? 4.906 18.578 0.588 1 86.56 18 LYS B C 1
ATOM 1572 O O . LYS B 1 18 ? 6.012 18.188 0.965 1 86.56 18 LYS B O 1
ATOM 1577 N N . SER B 1 19 ? 4.375 18.281 -0.638 1 86.69 19 SER B N 1
ATOM 1578 C CA . SER B 1 19 ? 5.113 17.438 -1.577 1 86.69 19 SER B CA 1
ATOM 1579 C C . SER B 1 19 ? 6.461 18.062 -1.929 1 86.69 19 SER B C 1
ATOM 1581 O O . SER B 1 19 ? 7.469 17.359 -2.016 1 86.69 19 SER B O 1
ATOM 1583 N N . SER B 1 20 ? 6.5 19.375 -2.082 1 89.12 20 SER B N 1
ATOM 1584 C CA . SER B 1 20 ? 7.746 20.078 -2.375 1 89.12 20 SER B CA 1
ATOM 1585 C C . SER B 1 20 ? 8.719 19.984 -1.208 1 89.12 20 SER B C 1
ATOM 1587 O O . SER B 1 20 ? 9.922 19.797 -1.409 1 89.12 20 SER B O 1
ATOM 1589 N N . LEU B 1 21 ? 8.188 20.188 -0.043 1 93 21 LEU B N 1
ATOM 1590 C CA . LEU B 1 21 ? 9.016 20.078 1.149 1 93 21 LEU B CA 1
ATOM 1591 C C . LEU B 1 21 ? 9.609 18.688 1.275 1 93 21 LEU B C 1
ATOM 1593 O O . LEU B 1 21 ? 10.812 18.531 1.53 1 93 21 LEU B O 1
ATOM 1597 N N . LEU B 1 22 ? 8.82 17.656 1.078 1 93.88 22 LEU B N 1
ATOM 1598 C CA . LEU B 1 22 ? 9.273 16.266 1.179 1 93.88 22 LEU B CA 1
ATOM 1599 C C . LEU B 1 22 ? 10.312 15.961 0.102 1 93.88 22 LEU B C 1
ATOM 1601 O O . LEU B 1 22 ? 11.281 15.25 0.358 1 93.88 22 LEU B O 1
ATOM 1605 N N . ASN B 1 23 ? 10.078 16.484 -1.052 1 92.88 23 ASN B N 1
ATOM 1606 C CA . ASN B 1 23 ? 11.07 16.328 -2.113 1 92.88 23 ASN B CA 1
ATOM 1607 C C . ASN B 1 23 ? 12.406 16.953 -1.729 1 92.88 23 ASN B C 1
ATOM 1609 O O . ASN B 1 23 ? 13.461 16.391 -2.012 1 92.88 23 ASN B O 1
ATOM 1613 N N . ALA B 1 24 ? 12.367 18.125 -1.15 1 95.38 24 ALA B N 1
ATOM 1614 C CA . ALA B 1 24 ? 13.578 18.797 -0.698 1 95.38 24 ALA B CA 1
ATOM 1615 C C . ALA B 1 24 ? 14.305 17.969 0.357 1 95.38 24 ALA B C 1
ATOM 1617 O O . ALA B 1 24 ? 15.531 17.875 0.337 1 95.38 24 ALA B O 1
ATOM 1618 N N . LEU B 1 25 ? 13.57 17.406 1.28 1 96.5 25 LEU B N 1
ATOM 1619 C CA . LEU B 1 25 ? 14.148 16.547 2.307 1 96.5 25 LEU B CA 1
ATOM 1620 C C . LEU B 1 25 ? 14.781 15.297 1.682 1 96.5 25 LEU B C 1
ATOM 1622 O O . LEU B 1 25 ? 15.859 14.867 2.096 1 96.5 25 LEU B O 1
ATOM 1626 N N . ASN B 1 26 ? 14.031 14.766 0.678 1 95.12 26 ASN B N 1
ATOM 1627 C CA . ASN B 1 26 ? 14.562 13.609 -0.038 1 95.12 26 ASN B CA 1
ATOM 1628 C C . ASN B 1 26 ? 15.875 13.93 -0.732 1 95.12 26 ASN B C 1
ATOM 1630 O O . ASN B 1 26 ? 16.812 13.141 -0.691 1 95.12 26 ASN B O 1
ATOM 1634 N N . LYS B 1 27 ? 15.992 15.07 -1.304 1 95.06 27 LYS B N 1
ATOM 1635 C CA . LYS B 1 27 ? 17.203 15.508 -1.976 1 95.06 27 LYS B CA 1
ATOM 1636 C C . LYS B 1 27 ? 18.359 15.672 -0.984 1 95.06 27 LYS B C 1
ATOM 1638 O O . LYS B 1 27 ? 19.531 15.523 -1.35 1 95.06 27 LYS B O 1
ATOM 1643 N N . LYS B 1 28 ? 18.031 15.945 0.194 1 95.56 28 LYS B N 1
ATOM 1644 C CA . LYS B 1 28 ? 19.031 16.109 1.242 1 95.56 28 LYS B CA 1
ATOM 1645 C C . LYS B 1 28 ? 19.438 14.75 1.823 1 95.56 28 LYS B C 1
ATOM 1647 O O . LYS B 1 28 ? 20.266 14.688 2.736 1 95.56 28 LYS B O 1
ATOM 1652 N N . GLY B 1 29 ? 18.781 13.703 1.359 1 94.38 29 GLY B N 1
ATOM 1653 C CA . GLY B 1 29 ? 19.25 12.367 1.707 1 94.38 29 GLY B CA 1
ATOM 1654 C C . GLY B 1 29 ? 18.312 11.648 2.666 1 94.38 29 GLY B C 1
ATOM 1655 O O . GLY B 1 29 ? 18.641 10.562 3.154 1 94.38 29 GLY B O 1
ATOM 1656 N N . PHE B 1 30 ? 17.172 12.203 2.918 1 95.12 30 PHE B N 1
ATOM 1657 C CA . PHE B 1 30 ? 16.234 11.562 3.838 1 95.12 30 PHE B CA 1
ATOM 1658 C C . PHE B 1 30 ? 15.125 10.852 3.074 1 95.12 30 PHE B C 1
ATOM 1660 O O . PHE B 1 30 ? 14.5 11.438 2.182 1 95.12 30 PHE B O 1
ATOM 1667 N N . PRO B 1 31 ? 14.883 9.617 3.424 1 94.81 31 PRO B N 1
ATOM 1668 C CA . PRO B 1 31 ? 13.836 8.883 2.717 1 94.81 31 PRO B CA 1
ATOM 1669 C C . PRO B 1 31 ? 12.438 9.422 3.016 1 94.81 31 PRO B C 1
ATOM 1671 O O . PRO B 1 31 ? 12.164 9.852 4.137 1 94.81 31 PRO B O 1
ATOM 1674 N N . THR B 1 32 ? 11.672 9.406 1.951 1 92.5 32 THR B N 1
ATOM 1675 C CA . THR B 1 32 ? 10.281 9.828 2.062 1 92.5 32 THR B CA 1
ATOM 1676 C C . THR B 1 32 ? 9.359 8.859 1.325 1 92.5 32 THR B C 1
ATOM 1678 O O . THR B 1 32 ? 9.82 8.07 0.493 1 92.5 32 THR B O 1
ATOM 1681 N N . LEU B 1 33 ? 8.133 8.844 1.703 1 87.12 33 LEU B N 1
ATOM 1682 C CA . LEU B 1 33 ? 7.125 8.055 1.001 1 87.12 33 LEU B CA 1
ATOM 1683 C C . LEU B 1 33 ? 5.973 8.938 0.525 1 87.12 33 LEU B C 1
ATOM 1685 O O . LEU B 1 33 ? 5.727 10 1.098 1 87.12 33 LEU B O 1
ATOM 1689 N N . ILE B 1 34 ? 5.316 8.445 -0.547 1 81 34 ILE B N 1
ATOM 1690 C CA . ILE B 1 34 ? 4.227 9.211 -1.144 1 81 34 ILE B CA 1
ATOM 1691 C C . ILE B 1 34 ? 2.955 9.023 -0.319 1 81 34 ILE B C 1
ATOM 1693 O O . ILE B 1 34 ? 2.762 7.98 0.311 1 81 34 ILE B O 1
ATOM 1697 N N . GLU B 1 35 ? 2.162 10.016 -0.459 1 83.12 35 GLU B N 1
ATOM 1698 C CA . GLU B 1 35 ? 0.915 10.008 0.297 1 83.12 35 GLU B CA 1
ATOM 1699 C C . GLU B 1 35 ? -0.089 9.031 -0.308 1 83.12 35 GLU B C 1
ATOM 1701 O O . GLU B 1 35 ? -0.119 8.836 -1.524 1 83.12 35 GLU B O 1
ATOM 1706 N N . ALA B 1 36 ? -0.922 8.531 0.498 1 92.19 36 ALA B N 1
ATOM 1707 C CA . ALA B 1 36 ? -1.918 7.512 0.167 1 92.19 36 ALA B CA 1
ATOM 1708 C C . ALA B 1 36 ? -3.057 8.109 -0.656 1 92.19 36 ALA B C 1
ATOM 1710 O O . ALA B 1 36 ? -3.42 7.57 -1.706 1 92.19 36 ALA B O 1
ATOM 1711 N N . GLY B 1 37 ? -3.605 9.25 -0.273 1 93.19 37 GLY B N 1
ATOM 1712 C CA . GLY B 1 37 ? -4.855 9.789 -0.783 1 93.19 37 GLY B CA 1
ATOM 1713 C C . GLY B 1 37 ? -4.852 9.992 -2.287 1 93.19 37 GLY B C 1
ATOM 1714 O O . GLY B 1 37 ? -5.652 9.383 -3 1 93.19 37 GLY B O 1
ATOM 1715 N N . ARG B 1 38 ? -3.906 10.688 -2.797 1 89.88 38 ARG B N 1
ATOM 1716 C CA . ARG B 1 38 ? -3.854 11.016 -4.219 1 89.88 38 ARG B CA 1
ATOM 1717 C C . ARG B 1 38 ? -3.621 9.758 -5.059 1 89.88 38 ARG B C 1
ATOM 1719 O O . ARG B 1 38 ? -4.219 9.602 -6.121 1 89.88 38 ARG B O 1
ATOM 1726 N N . ALA B 1 39 ? -2.721 8.922 -4.609 1 94.19 39 ALA B N 1
ATOM 1727 C CA . ALA B 1 39 ? -2.422 7.688 -5.332 1 94.19 39 ALA B CA 1
ATOM 1728 C C . ALA B 1 39 ? -3.66 6.801 -5.438 1 94.19 39 ALA B C 1
ATOM 1730 O O . ALA B 1 39 ? -3.959 6.266 -6.508 1 94.19 39 ALA B O 1
ATOM 1731 N N . ILE B 1 40 ? -4.395 6.707 -4.359 1 97.56 40 ILE B N 1
ATOM 1732 C CA . ILE B 1 40 ? -5.59 5.867 -4.312 1 97.56 40 ILE B CA 1
ATOM 1733 C C . ILE B 1 40 ? -6.668 6.457 -5.219 1 97.56 40 ILE B C 1
ATOM 1735 O O . ILE B 1 40 ? -7.328 5.73 -5.961 1 97.56 40 ILE B O 1
ATOM 1739 N N . ILE B 1 41 ? -6.859 7.77 -5.156 1 96.75 41 ILE B N 1
ATOM 1740 C CA . ILE B 1 41 ? -7.855 8.445 -5.98 1 96.75 41 ILE B CA 1
ATOM 1741 C C . ILE B 1 41 ? -7.559 8.188 -7.457 1 96.75 41 ILE B C 1
ATOM 1743 O O . ILE B 1 41 ? -8.461 7.863 -8.234 1 96.75 41 ILE B O 1
ATOM 1747 N N . LYS B 1 42 ? -6.32 8.336 -7.824 1 96.31 42 LYS B N 1
ATOM 1748 C CA . LYS B 1 42 ? -5.918 8.125 -9.211 1 96.31 42 LYS B CA 1
ATOM 1749 C C . LYS B 1 42 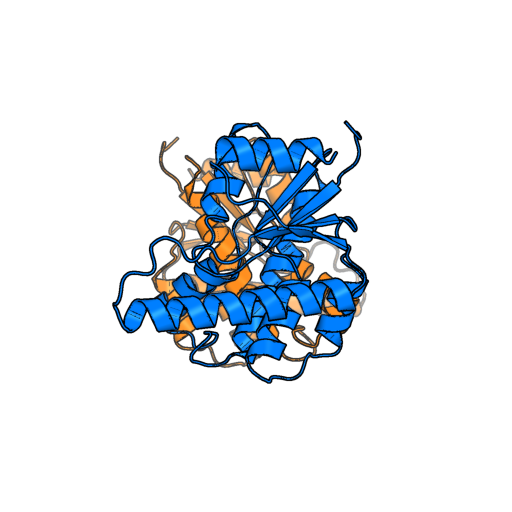? -6.266 6.711 -9.672 1 96.31 42 LYS B C 1
ATOM 1751 O O . LYS B 1 42 ? -6.91 6.531 -10.711 1 96.31 42 LYS B O 1
ATOM 1756 N N . ASP B 1 43 ? -5.922 5.723 -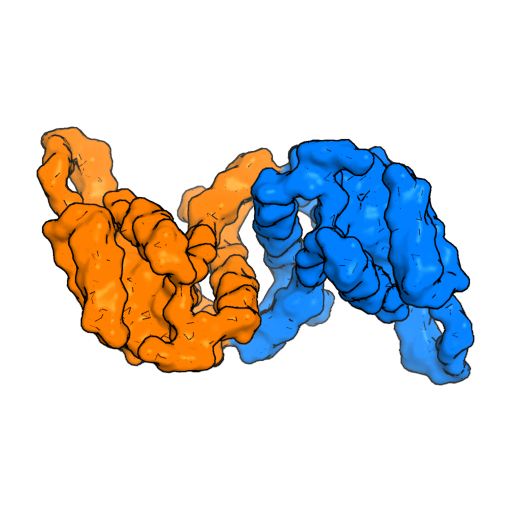8.93 1 97.44 43 ASP B N 1
ATOM 1757 C CA . ASP B 1 43 ? -6.152 4.332 -9.297 1 97.44 43 ASP B CA 1
ATOM 1758 C C . ASP B 1 43 ? -7.645 4.012 -9.32 1 97.44 43 ASP B C 1
ATOM 1760 O O . ASP B 1 43 ? -8.141 3.402 -10.273 1 97.44 43 ASP B O 1
ATOM 1764 N N . GLN B 1 44 ? -8.336 4.402 -8.242 1 98.12 44 GLN B N 1
ATOM 1765 C CA . GLN B 1 44 ? -9.766 4.121 -8.148 1 98.12 44 GLN B CA 1
ATOM 1766 C C . GLN B 1 44 ? -10.531 4.777 -9.289 1 98.12 44 GLN B C 1
ATOM 1768 O O . GLN B 1 44 ? -11.461 4.18 -9.844 1 98.12 44 GLN B O 1
ATOM 1773 N N . THR B 1 45 ? -10.172 5.969 -9.609 1 97.69 45 THR B N 1
ATOM 1774 C CA . THR B 1 45 ? -10.812 6.652 -10.727 1 97.69 45 THR B CA 1
ATOM 1775 C C . THR B 1 45 ? -10.539 5.922 -12.031 1 97.69 45 THR B C 1
ATOM 1777 O O . THR B 1 45 ? -11.461 5.707 -12.836 1 97.69 45 THR B O 1
ATOM 1780 N N . LEU B 1 46 ? -9.328 5.562 -12.258 1 97.31 46 LEU B N 1
ATOM 1781 C CA . LEU B 1 46 ? -8.922 4.898 -13.492 1 97.31 46 LEU B CA 1
ATOM 1782 C C . LEU B 1 46 ? -9.664 3.576 -13.672 1 97.31 46 LEU B C 1
ATOM 1784 O O . LEU B 1 46 ? -10.055 3.225 -14.789 1 97.31 46 LEU B O 1
ATOM 1788 N N . ILE B 1 47 ? -9.891 2.902 -12.586 1 98.06 47 ILE B N 1
ATOM 1789 C CA . ILE B 1 47 ? -10.445 1.559 -12.711 1 98.06 47 ILE B CA 1
ATOM 1790 C C . ILE B 1 47 ? -11.953 1.602 -12.461 1 98.06 47 ILE B C 1
ATOM 1792 O O . ILE B 1 47 ? -12.625 0.567 -12.5 1 98.06 47 ILE B O 1
ATOM 1796 N N . GLY B 1 48 ? -12.492 2.77 -12.172 1 97.69 48 GLY B N 1
ATOM 1797 C CA . GLY B 1 48 ? -13.922 2.926 -11.938 1 97.69 48 GLY B CA 1
ATOM 1798 C C . GLY B 1 48 ? -14.367 2.439 -10.57 1 97.69 48 GLY B C 1
ATOM 1799 O O . GLY B 1 48 ? -15.477 1.938 -10.414 1 97.69 48 GLY B O 1
ATOM 1800 N N . GLY B 1 49 ? -13.477 2.473 -9.617 1 97.38 49 GLY B N 1
ATOM 1801 C CA . GLY B 1 49 ? -13.828 2.113 -8.258 1 97.38 49 GLY B CA 1
ATOM 1802 C C . GLY B 1 49 ? -14.586 3.203 -7.523 1 97.38 49 GLY B C 1
ATOM 1803 O O . GLY B 1 49 ? -14.656 4.34 -7.996 1 97.38 49 GLY B O 1
ATOM 1804 N N . ASN B 1 50 ? -15.133 2.879 -6.332 1 97.25 50 ASN B N 1
ATOM 1805 C CA . ASN B 1 50 ? -15.977 3.814 -5.602 1 97.25 50 ASN B CA 1
ATOM 1806 C C . ASN B 1 50 ? -15.344 4.234 -4.281 1 97.25 50 ASN B C 1
ATOM 1808 O O . ASN B 1 50 ? -15.883 5.078 -3.562 1 97.25 50 ASN B O 1
ATOM 1812 N N . ALA B 1 51 ? -14.25 3.598 -3.902 1 97.88 51 ALA B N 1
ATOM 1813 C CA . ALA B 1 51 ? -13.539 4.02 -2.697 1 97.88 51 ALA B CA 1
ATOM 1814 C C . ALA B 1 51 ? -12.859 5.367 -2.906 1 97.88 51 ALA B C 1
ATOM 1816 O O . ALA B 1 51 ? -11.633 5.434 -3.041 1 97.88 51 ALA B O 1
ATOM 1817 N N . LEU B 1 52 ? -13.648 6.398 -2.92 1 97.62 52 LEU B N 1
ATOM 1818 C CA . LEU B 1 52 ? -13.25 7.762 -3.25 1 97.62 52 LEU B CA 1
ATOM 1819 C C . LEU B 1 52 ? -13.844 8.758 -2.254 1 97.62 52 LEU B C 1
ATOM 1821 O O . LEU B 1 52 ? -14.859 8.477 -1.619 1 97.62 52 LEU B O 1
ATOM 1825 N N . PRO B 1 53 ? -13.18 9.961 -2.137 1 94.69 53 PRO B N 1
ATOM 1826 C CA . PRO B 1 53 ? -13.711 10.961 -1.208 1 94.69 53 PRO B CA 1
ATOM 1827 C C . PRO B 1 53 ? -15.125 11.398 -1.562 1 94.69 53 PRO B C 1
ATOM 1829 O O . PRO B 1 53 ? -15.875 11.859 -0.691 1 94.69 53 PRO B O 1
ATOM 1832 N N . TRP B 1 54 ? -15.523 11.328 -2.818 1 95.81 54 TRP B N 1
ATOM 1833 C CA . TRP B 1 54 ? -16.859 11.711 -3.266 1 95.81 54 TRP B CA 1
ATOM 1834 C C . TRP B 1 54 ? -17.719 10.477 -3.512 1 95.81 54 TRP B C 1
ATOM 1836 O O . TRP B 1 54 ? -18.781 10.57 -4.145 1 95.81 54 TRP B O 1
ATOM 1846 N N . GLY B 1 55 ? -17.297 9.359 -3.129 1 96.94 55 GLY B N 1
ATOM 1847 C CA . GLY B 1 55 ? -18 8.086 -3.189 1 96.94 55 GLY B CA 1
ATOM 1848 C C . GLY B 1 55 ? -18.125 7.406 -1.837 1 96.94 55 GLY B C 1
ATOM 1849 O O . GLY B 1 55 ? -18.688 7.977 -0.903 1 96.94 55 GLY B O 1
ATOM 1850 N N . ASP B 1 56 ? -17.594 6.215 -1.719 1 97.69 56 ASP B N 1
ATOM 1851 C CA . ASP B 1 56 ? -17.609 5.488 -0.452 1 97.69 56 ASP B CA 1
ATOM 1852 C C . ASP B 1 56 ? -16.438 5.914 0.434 1 97.69 56 ASP B C 1
ATOM 1854 O O . ASP B 1 56 ? -15.375 5.281 0.42 1 97.69 56 ASP B O 1
ATOM 1858 N N . GLN B 1 57 ? -16.672 6.895 1.276 1 97.56 57 GLN B N 1
ATOM 1859 C CA . GLN B 1 57 ? -15.633 7.52 2.096 1 97.56 57 GLN B CA 1
ATOM 1860 C C . GLN B 1 57 ? -15.062 6.535 3.111 1 97.56 57 GLN B C 1
ATOM 1862 O O . GLN B 1 57 ? -13.883 6.602 3.455 1 97.56 57 GLN B O 1
ATOM 1867 N N . ARG B 1 58 ? -15.891 5.605 3.531 1 97.19 58 ARG B N 1
ATOM 1868 C CA . ARG B 1 58 ? -15.406 4.598 4.473 1 97.19 58 ARG B CA 1
ATOM 1869 C C . ARG B 1 58 ? -14.438 3.637 3.795 1 97.19 58 ARG B C 1
ATOM 1871 O O . ARG B 1 58 ? -13.375 3.328 4.344 1 97.19 58 ARG B O 1
ATOM 1878 N N . ALA B 1 59 ? -14.844 3.193 2.596 1 97.75 59 ALA B N 1
ATOM 1879 C CA . ALA B 1 59 ? -13.938 2.336 1.829 1 97.75 59 ALA B CA 1
ATOM 1880 C C . ALA B 1 59 ? -12.633 3.057 1.517 1 97.75 59 ALA B C 1
ATOM 1882 O O . ALA B 1 59 ? -11.555 2.459 1.579 1 97.75 59 ALA B O 1
ATOM 1883 N N . PHE B 1 60 ? -12.75 4.332 1.205 1 98.38 60 PHE B N 1
ATOM 1884 C CA . PHE B 1 60 ? -11.57 5.148 0.935 1 98.38 60 PHE B CA 1
ATOM 1885 C C . PHE B 1 60 ? -10.656 5.199 2.152 1 98.38 60 PHE B C 1
ATOM 1887 O O . PHE B 1 60 ? -9.445 5.031 2.031 1 98.38 60 PHE B O 1
ATOM 1894 N N . SER B 1 61 ? -11.203 5.383 3.309 1 98.31 61 SER B N 1
ATOM 1895 C CA . SER B 1 61 ? -10.414 5.461 4.535 1 98.31 61 SER B CA 1
ATOM 1896 C C . SER B 1 61 ? -9.719 4.137 4.836 1 98.31 61 SER B C 1
ATOM 1898 O O . SER B 1 61 ? -8.602 4.117 5.352 1 98.31 61 SER B O 1
ATOM 1900 N N . GLU B 1 62 ? -10.383 2.996 4.516 1 98.56 62 GLU B N 1
ATOM 1901 C CA . GLU B 1 62 ? -9.781 1.681 4.727 1 98.56 62 GLU B CA 1
ATOM 1902 C C . GLU B 1 62 ? -8.594 1.461 3.801 1 98.56 62 GLU B C 1
ATOM 1904 O O . GLU B 1 62 ? -7.594 0.852 4.195 1 98.56 62 GLU B O 1
ATOM 1909 N N . LEU B 1 63 ? -8.742 1.916 2.572 1 98.62 63 LEU B N 1
ATOM 1910 C CA . LEU B 1 63 ? -7.621 1.831 1.645 1 98.62 63 LEU B CA 1
ATOM 1911 C C . LEU B 1 63 ? -6.453 2.68 2.129 1 98.62 63 LEU B C 1
ATOM 1913 O O . LEU B 1 63 ? -5.297 2.258 2.043 1 98.62 63 LEU B O 1
ATOM 1917 N N . MET B 1 64 ? -6.742 3.875 2.66 1 98.31 64 MET B N 1
ATOM 1918 C CA . MET B 1 64 ? -5.684 4.727 3.189 1 98.31 64 MET B CA 1
ATOM 1919 C C . MET B 1 64 ? -4.988 4.059 4.371 1 98.31 64 MET B C 1
ATOM 1921 O O . MET B 1 64 ? -3.76 4.109 4.48 1 98.31 64 MET B O 1
ATOM 1925 N N . LEU B 1 65 ? -5.773 3.461 5.227 1 98.56 65 LEU B N 1
ATOM 1926 C CA . LEU B 1 65 ? -5.195 2.781 6.379 1 98.56 65 LEU B CA 1
ATOM 1927 C C . LEU B 1 65 ? -4.25 1.669 5.941 1 98.56 65 LEU B C 1
ATOM 1929 O O . LEU B 1 65 ? -3.131 1.564 6.445 1 98.56 65 LEU B O 1
ATOM 1933 N N . ASN B 1 66 ? -4.762 0.878 5.012 1 98.25 66 ASN B N 1
ATOM 1934 C CA . ASN B 1 66 ? -3.955 -0.201 4.449 1 98.25 66 ASN B CA 1
ATOM 1935 C C . ASN B 1 66 ? -2.648 0.322 3.861 1 98.25 66 ASN B C 1
ATOM 1937 O O . ASN B 1 66 ? -1.589 -0.274 4.066 1 98.25 66 ASN B O 1
ATOM 1941 N N . TRP B 1 67 ? -2.635 1.364 3.174 1 97.25 67 TRP B N 1
ATOM 1942 C CA . TRP B 1 67 ? -1.492 2.021 2.547 1 97.25 67 TRP B CA 1
ATOM 1943 C C . TRP B 1 67 ? -0.503 2.514 3.6 1 97.25 67 TRP B C 1
ATOM 1945 O O . TRP B 1 67 ? 0.7 2.268 3.492 1 97.25 67 TRP B O 1
ATOM 1955 N N . GLU B 1 68 ? -1.037 3.201 4.582 1 97.06 68 GLU B N 1
ATOM 1956 C CA . GLU B 1 68 ? -0.182 3.812 5.598 1 97.06 68 GLU B CA 1
ATOM 1957 C C . GLU B 1 68 ? 0.49 2.754 6.465 1 97.06 68 GLU B C 1
ATOM 1959 O O . GLU B 1 68 ? 1.627 2.934 6.906 1 97.06 68 GLU B O 1
ATOM 1964 N N . LEU B 1 69 ? -0.236 1.688 6.746 1 97.56 69 LEU B N 1
ATOM 1965 C CA . LEU B 1 69 ? 0.375 0.605 7.512 1 97.56 69 LEU B CA 1
ATOM 1966 C C . LEU B 1 69 ? 1.542 -0.01 6.746 1 97.56 69 LEU B C 1
ATOM 1968 O O . LEU B 1 69 ? 2.592 -0.29 7.328 1 97.56 69 LEU B O 1
ATOM 1972 N N . ARG B 1 70 ? 1.307 -0.222 5.508 1 95.75 70 ARG B N 1
ATOM 1973 C CA . ARG B 1 70 ? 2.393 -0.714 4.664 1 95.75 70 ARG B CA 1
ATOM 1974 C C . ARG B 1 70 ? 3.586 0.233 4.699 1 95.75 70 ARG B C 1
ATOM 1976 O O . ARG B 1 70 ? 4.727 -0.205 4.852 1 95.75 70 ARG B O 1
ATOM 1983 N N . SER B 1 71 ? 3.363 1.545 4.59 1 95.5 71 SER B N 1
ATOM 1984 C CA . SER B 1 71 ? 4.418 2.553 4.641 1 95.5 71 SER B CA 1
ATOM 1985 C C . SER B 1 71 ? 5.168 2.506 5.965 1 95.5 71 SER B C 1
ATOM 1987 O O . SER B 1 71 ? 6.395 2.609 5.996 1 95.5 71 SER B O 1
ATOM 1989 N N . TRP B 1 72 ? 4.414 2.373 7.027 1 96.31 72 TRP B N 1
ATOM 1990 C CA . TRP B 1 72 ? 4.996 2.307 8.367 1 96.31 72 TRP B CA 1
ATOM 1991 C C . TRP B 1 72 ? 6.004 1.166 8.461 1 96.31 72 TRP B C 1
ATOM 1993 O O . TRP B 1 72 ? 7.102 1.345 8.992 1 96.31 72 TRP B O 1
ATOM 2003 N N . HIS B 1 73 ? 5.668 -0.005 7.883 1 95.25 73 HIS B N 1
ATOM 2004 C CA . HIS B 1 73 ? 6.535 -1.176 7.922 1 95.25 73 HIS B CA 1
ATOM 2005 C C . HIS B 1 73 ? 7.738 -1.001 7 1 95.25 73 HIS B C 1
ATOM 2007 O O . HIS B 1 73 ? 8.836 -1.482 7.305 1 95.25 73 HIS B O 1
ATOM 2013 N N . GLU B 1 74 ? 7.559 -0.38 5.906 1 92.25 74 GLU B N 1
ATOM 2014 C CA . GLU B 1 74 ? 8.625 -0.197 4.93 1 92.25 74 GLU B CA 1
ATOM 2015 C C . GLU B 1 74 ? 9.797 0.573 5.531 1 92.25 74 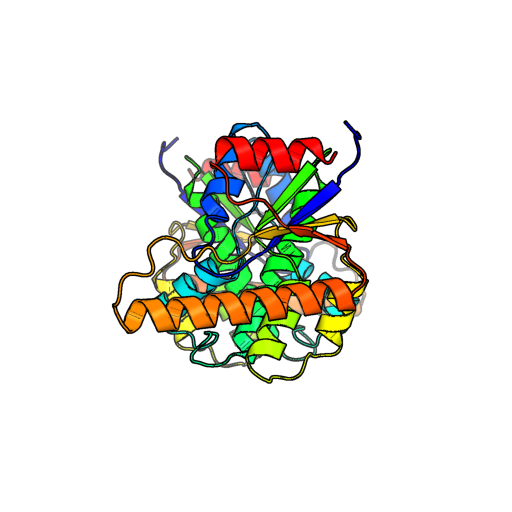GLU B C 1
ATOM 2017 O O . GLU B 1 74 ? 10.953 0.342 5.164 1 92.25 74 GLU B O 1
ATOM 2022 N N . ALA B 1 75 ? 9.523 1.459 6.438 1 93.31 75 ALA B N 1
ATOM 2023 C CA . ALA B 1 75 ? 10.562 2.281 7.047 1 93.31 75 ALA B CA 1
ATOM 2024 C C . ALA B 1 75 ? 11.43 1.453 7.992 1 93.31 75 ALA B C 1
ATOM 2026 O O . ALA B 1 75 ? 12.523 1.88 8.383 1 93.31 75 ALA B O 1
ATOM 2027 N N . SER B 1 76 ? 10.977 0.262 8.375 1 91.44 76 SER B N 1
ATOM 2028 C CA . SER B 1 76 ? 11.602 -0.513 9.438 1 91.44 76 SER B CA 1
ATOM 2029 C C . SER B 1 76 ? 13.023 -0.913 9.07 1 91.44 76 SER B C 1
ATOM 2031 O O . SER B 1 76 ? 13.852 -1.18 9.945 1 91.44 76 SER B O 1
ATOM 2033 N N . ASN B 1 77 ? 13.32 -0.906 7.805 1 83.56 77 ASN B N 1
ATOM 2034 C CA . ASN B 1 77 ? 14.648 -1.348 7.391 1 83.56 77 ASN B CA 1
ATOM 2035 C C . ASN B 1 77 ? 15.609 -0.174 7.258 1 83.56 77 ASN B C 1
ATOM 2037 O O . ASN B 1 77 ? 16.703 -0.325 6.719 1 83.56 77 ASN B O 1
ATOM 2041 N N . TYR B 1 78 ? 15.188 0.962 7.855 1 90.38 78 TYR B N 1
ATOM 2042 C CA . TYR B 1 78 ? 16.016 2.162 7.73 1 90.38 78 TYR B CA 1
ATOM 2043 C C . TYR B 1 78 ? 16.469 2.654 9.102 1 90.38 78 TYR B C 1
ATOM 2045 O O . TYR B 1 78 ? 15.812 2.395 10.109 1 90.38 78 TYR B O 1
ATOM 2053 N N . ASN B 1 79 ? 17.656 3.205 9.008 1 91.56 79 ASN B N 1
ATOM 2054 C CA . ASN B 1 79 ? 18.188 3.855 10.211 1 91.56 79 ASN B CA 1
ATOM 2055 C C . ASN B 1 79 ? 18.234 5.371 10.047 1 91.56 79 ASN B C 1
ATOM 2057 O O . ASN B 1 79 ? 18.703 5.871 9.016 1 91.56 79 ASN B O 1
ATOM 2061 N N . GLY B 1 80 ? 17.688 6.082 11.008 1 93.88 80 GLY B N 1
ATOM 2062 C CA . GLY B 1 80 ? 17.672 7.535 10.945 1 93.88 80 GLY B CA 1
ATOM 2063 C C . GLY B 1 80 ? 16.281 8.117 10.742 1 93.88 80 GLY B C 1
ATOM 2064 O O . GLY B 1 80 ? 15.289 7.48 11.078 1 93.88 80 GLY B O 1
ATOM 2065 N N . LEU B 1 81 ? 16.266 9.367 10.289 1 95.56 81 LEU B N 1
ATOM 2066 C CA . LEU B 1 81 ? 15.008 10.07 10.07 1 95.56 81 LEU B CA 1
ATOM 2067 C C . LEU B 1 81 ? 14.312 9.57 8.812 1 95.56 81 LEU B C 1
ATOM 2069 O O . LEU B 1 81 ? 14.93 9.492 7.746 1 95.56 81 LEU B O 1
ATOM 2073 N N . PHE B 1 82 ? 13.133 9.133 8.945 1 96.31 82 PHE B N 1
ATOM 2074 C CA . PHE B 1 82 ? 12.258 8.727 7.852 1 96.31 82 PHE B CA 1
ATOM 2075 C C . PHE B 1 82 ? 11 9.578 7.816 1 96.31 82 PHE B C 1
ATOM 2077 O O . PHE B 1 82 ? 10.203 9.562 8.766 1 96.31 82 PHE B O 1
ATOM 2084 N N . PHE B 1 83 ? 10.773 10.328 6.715 1 96.25 83 PHE B N 1
ATOM 2085 C CA . PHE B 1 83 ? 9.688 11.305 6.676 1 96.25 83 PHE B CA 1
ATOM 2086 C C . PHE B 1 83 ? 8.477 10.727 5.949 1 96.25 83 PHE B C 1
ATOM 2088 O O . PHE B 1 83 ? 8.602 10.18 4.852 1 96.25 83 PHE B O 1
ATOM 2095 N N . PHE B 1 84 ? 7.344 10.875 6.543 1 95.94 84 PHE B N 1
ATOM 2096 C CA . PHE B 1 84 ? 6.074 10.406 6 1 95.94 84 PHE B CA 1
ATOM 2097 C C . PHE B 1 84 ? 5.195 11.57 5.574 1 95.94 84 PHE B C 1
ATOM 2099 O O . PHE B 1 84 ? 5 12.523 6.336 1 95.94 84 PHE B O 1
ATOM 2106 N N . ASP B 1 85 ? 4.734 11.492 4.27 1 94.69 85 ASP B N 1
ATOM 2107 C CA . ASP B 1 85 ? 3.682 12.398 3.83 1 94.69 85 ASP B CA 1
ATOM 2108 C C . ASP B 1 85 ? 2.33 12 4.418 1 94.69 85 ASP B C 1
ATOM 2110 O O . ASP B 1 85 ? 1.566 11.266 3.791 1 94.69 85 ASP B O 1
ATOM 2114 N N . ARG B 1 86 ? 1.991 12.602 5.539 1 93.81 86 ARG B N 1
ATOM 2115 C CA . ARG B 1 86 ? 0.838 12.242 6.359 1 93.81 86 ARG B CA 1
ATOM 2116 C C . ARG B 1 86 ? 1.081 10.938 7.105 1 93.81 86 ARG B C 1
ATOM 2118 O O . ARG B 1 86 ? 2.152 10.336 6.988 1 93.81 86 ARG B O 1
ATOM 2125 N N . GLY B 1 87 ? 0.247 10.539 8.086 1 96 87 GLY B N 1
ATOM 2126 C CA . GLY B 1 87 ? 0.297 9.328 8.891 1 96 87 GLY B CA 1
ATOM 2127 C C . GLY B 1 87 ? -1.074 8.75 9.188 1 96 87 GLY B C 1
ATOM 2128 O O . GLY B 1 87 ? -2.084 9.242 8.68 1 96 87 GLY B O 1
ATOM 2129 N N . ILE B 1 88 ? -1.105 7.75 9.953 1 98.25 88 ILE B N 1
ATOM 2130 C CA . ILE B 1 88 ? -2.326 7.016 10.273 1 98.25 88 ILE B CA 1
ATOM 2131 C C . ILE B 1 88 ? -3.32 7.941 10.969 1 98.25 88 ILE B C 1
ATOM 2133 O O . ILE B 1 88 ? -4.516 7.926 10.656 1 98.25 88 ILE B O 1
ATOM 2137 N N . PRO B 1 89 ? -2.885 8.891 11.867 1 98.38 89 PRO B N 1
ATOM 2138 C CA . PRO B 1 89 ? -3.842 9.781 12.523 1 98.38 89 PRO B CA 1
ATOM 2139 C C . PRO B 1 89 ? -4.539 10.719 11.539 1 98.38 89 PRO B C 1
ATOM 2141 O O . PRO B 1 89 ? -5.621 11.234 11.836 1 98.38 89 PRO B O 1
ATOM 2144 N N . ASP B 1 90 ? -3.904 11.008 10.406 1 97.62 90 ASP B N 1
ATOM 2145 C CA . ASP B 1 90 ? -4.551 11.844 9.398 1 97.62 90 ASP B CA 1
ATOM 2146 C C . ASP B 1 90 ? -5.883 11.234 8.961 1 97.62 90 ASP B C 1
ATOM 2148 O O . ASP B 1 90 ? -6.805 11.961 8.57 1 97.62 90 ASP B O 1
ATOM 2152 N N . ILE B 1 91 ? -5.973 9.938 8.992 1 98.12 91 ILE B N 1
ATOM 2153 C CA . ILE B 1 91 ? -7.191 9.25 8.57 1 98.12 91 ILE B CA 1
ATOM 2154 C C . ILE B 1 91 ? -8.32 9.562 9.547 1 98.12 91 ILE B C 1
ATOM 2156 O O . ILE B 1 91 ? -9.461 9.789 9.125 1 98.12 91 ILE B O 1
ATOM 2160 N N . ALA B 1 92 ? -8.016 9.586 10.852 1 98.25 92 ALA B N 1
ATOM 2161 C CA . ALA B 1 92 ? -9 9.992 11.844 1 98.25 92 ALA B CA 1
ATOM 2162 C C . ALA B 1 92 ? -9.445 11.43 11.609 1 98.25 92 ALA B C 1
ATOM 2164 O O . ALA B 1 92 ? -10.641 11.742 11.695 1 98.25 92 ALA B O 1
ATOM 2165 N N . GLY B 1 93 ? -8.461 12.305 11.328 1 97.44 93 GLY B N 1
ATOM 2166 C CA . GLY B 1 93 ? -8.805 13.68 11 1 97.44 93 GLY B CA 1
ATOM 2167 C C . GLY B 1 93 ? -9.734 13.789 9.805 1 97.44 93 GLY B C 1
ATOM 2168 O O . GLY B 1 93 ? -10.688 14.57 9.828 1 97.44 93 GLY B O 1
ATOM 2169 N N . TYR B 1 94 ? -9.422 13.031 8.773 1 96.31 94 TYR B N 1
ATOM 2170 C CA . TYR B 1 94 ? -10.242 12.992 7.566 1 96.31 94 TYR B CA 1
ATOM 2171 C C . TYR B 1 94 ? -11.664 12.562 7.898 1 96.31 94 TYR B C 1
ATOM 2173 O O . TYR B 1 94 ? -12.633 13.18 7.445 1 96.31 94 TYR B O 1
ATOM 2181 N N . LEU B 1 95 ? -11.812 11.484 8.648 1 97.88 95 LEU B N 1
ATOM 2182 C CA . LEU B 1 95 ? -13.133 10.977 9.008 1 97.88 95 LEU B CA 1
ATOM 2183 C C . LEU B 1 95 ? -13.898 12 9.836 1 97.88 95 LEU B C 1
ATOM 2185 O O . LEU B 1 95 ? -15.094 12.227 9.609 1 97.88 95 LEU B O 1
ATOM 2189 N N . ASN B 1 96 ? -13.234 12.633 10.766 1 96.62 96 ASN B N 1
ATOM 2190 C CA . ASN B 1 96 ? -13.867 13.672 11.562 1 96.62 96 ASN B CA 1
ATOM 2191 C C . ASN B 1 96 ? -14.352 14.828 10.695 1 96.62 96 ASN B C 1
ATOM 2193 O O . ASN B 1 96 ? -15.469 15.32 10.875 1 96.62 96 ASN B O 1
ATOM 2197 N N . LEU B 1 97 ? -13.508 15.258 9.82 1 93.88 97 LEU B N 1
ATOM 2198 C CA . LEU B 1 97 ? -13.844 16.359 8.914 1 93.88 97 LEU B CA 1
ATOM 2199 C C . LEU B 1 97 ? -15.109 16.047 8.125 1 93.88 97 LEU B C 1
ATOM 2201 O O . LEU B 1 97 ? -15.891 16.953 7.812 1 93.88 97 LEU B O 1
ATOM 2205 N N . ASN B 1 98 ? -15.344 14.812 7.832 1 95.44 98 ASN B N 1
ATOM 2206 C CA . ASN B 1 98 ? -16.484 14.391 7.02 1 95.44 98 ASN B CA 1
ATOM 2207 C C . ASN B 1 98 ? -17.609 13.852 7.879 1 95.44 98 ASN B C 1
ATOM 2209 O O . ASN B 1 98 ? -18.547 13.227 7.367 1 95.44 98 ASN B O 1
ATOM 2213 N N . HIS B 1 99 ? -17.484 13.977 9.141 1 96.12 99 HIS B N 1
ATOM 2214 C CA . HIS B 1 99 ? -18.516 13.609 10.109 1 96.12 99 HIS B CA 1
ATOM 2215 C C . HIS B 1 99 ? -18.812 12.117 10.055 1 96.12 99 HIS B C 1
ATOM 2217 O O . HIS B 1 99 ? -19.984 11.711 10.094 1 96.12 99 HIS B O 1
ATOM 2223 N N . LEU B 1 100 ? -17.812 11.352 9.906 1 97.06 100 LEU B N 1
ATOM 2224 C CA . LEU B 1 100 ? -17.906 9.891 9.922 1 97.06 100 LEU B CA 1
ATOM 2225 C C . LEU B 1 100 ? -17.312 9.32 11.203 1 97.06 100 LEU B C 1
ATOM 2227 O O . LEU B 1 100 ? -16.375 9.898 11.766 1 97.06 100 LEU B O 1
ATOM 2231 N N . SER B 1 101 ? -17.781 8.242 11.602 1 97.56 101 SER B N 1
ATOM 2232 C CA . SER B 1 101 ? -17.281 7.609 12.812 1 97.56 101 SER B CA 1
ATOM 2233 C C . SER B 1 101 ? -15.914 6.969 12.578 1 97.56 101 SER B C 1
ATOM 2235 O O . SER B 1 101 ? -15.633 6.48 11.477 1 97.56 101 SER B O 1
ATOM 2237 N N . ILE B 1 102 ? -15.156 6.977 13.57 1 97.88 102 ILE B N 1
ATOM 2238 C CA . ILE B 1 102 ? -13.852 6.328 13.555 1 97.88 102 ILE B CA 1
ATOM 2239 C C . ILE B 1 102 ? -13.977 4.898 14.078 1 97.88 102 ILE B C 1
ATOM 2241 O O . ILE B 1 102 ? -14.477 4.676 15.18 1 97.88 102 ILE B O 1
ATOM 2245 N N . SER B 1 103 ? -13.602 3.953 13.312 1 97.81 103 SER B N 1
ATOM 2246 C CA . SER B 1 103 ? -13.719 2.551 13.703 1 97.81 103 SER B CA 1
ATOM 2247 C C . SER B 1 103 ? -12.734 2.203 14.82 1 97.81 103 SER B C 1
ATOM 2249 O O . SER B 1 103 ? -11.68 2.83 14.945 1 97.81 103 SER B O 1
ATOM 2251 N N . GLU B 1 104 ? -13.039 1.148 15.57 1 98.19 104 GLU B N 1
ATOM 2252 C CA . GLU B 1 104 ? -12.172 0.701 16.656 1 98.19 104 GLU B CA 1
ATOM 2253 C C . GLU B 1 104 ? -10.812 0.25 16.125 1 98.19 104 GLU B C 1
ATOM 2255 O O . GLU B 1 104 ? -9.781 0.477 16.766 1 98.19 104 GLU B O 1
ATOM 2260 N N . HIS B 1 105 ? -10.836 -0.389 15 1 98.5 105 HIS B N 1
ATOM 2261 C CA . HIS B 1 105 ? -9.57 -0.892 14.484 1 98.5 105 HIS B CA 1
ATOM 2262 C C . HIS B 1 105 ? -8.672 0.25 14.016 1 98.5 105 HIS B C 1
ATOM 2264 O O . HIS B 1 105 ? -7.441 0.152 14.094 1 98.5 105 HIS B O 1
ATOM 2270 N N . LEU B 1 106 ? -9.227 1.336 13.555 1 98.62 106 LEU B N 1
ATOM 2271 C CA . LEU B 1 106 ? -8.406 2.494 13.234 1 98.62 106 LEU B CA 1
ATOM 2272 C C . LEU B 1 106 ? -7.781 3.082 14.5 1 98.62 106 LEU B C 1
ATOM 2274 O O . LEU B 1 106 ? -6.602 3.443 14.5 1 98.62 106 LEU B O 1
ATOM 2278 N N . ILE B 1 107 ? -8.57 3.199 15.547 1 98.56 107 ILE B N 1
ATOM 2279 C CA . ILE B 1 107 ? -8.062 3.691 16.812 1 98.56 107 ILE B CA 1
ATOM 2280 C C . ILE B 1 107 ? -6.898 2.818 17.281 1 98.56 107 ILE B C 1
ATOM 2282 O O . ILE B 1 107 ? -5.844 3.33 17.672 1 98.56 107 ILE B O 1
ATOM 2286 N N . LYS B 1 108 ? -7.094 1.518 17.188 1 98.69 108 LYS B N 1
ATOM 2287 C CA . LYS B 1 108 ? -6.039 0.585 17.578 1 98.69 108 LYS B CA 1
ATOM 2288 C C . LYS B 1 108 ? -4.801 0.76 16.703 1 98.69 108 LYS B C 1
ATOM 2290 O O . LYS B 1 108 ? -3.672 0.691 17.188 1 98.69 108 LYS B O 1
ATOM 2295 N N . ALA B 1 109 ? -4.973 0.904 15.406 1 98.75 109 ALA B N 1
ATOM 2296 C CA . ALA B 1 109 ? -3.854 1.134 14.5 1 98.75 109 ALA B CA 1
ATOM 2297 C C . ALA B 1 109 ? -3.041 2.354 14.93 1 98.75 109 ALA B C 1
ATOM 2299 O O . ALA B 1 109 ? -1.811 2.303 14.969 1 98.75 109 ALA B O 1
ATOM 2300 N N . ILE B 1 110 ? -3.729 3.463 15.266 1 98.69 110 ILE B N 1
ATOM 2301 C CA . ILE B 1 110 ? -3.076 4.703 15.672 1 98.69 110 ILE B CA 1
ATOM 2302 C C . ILE B 1 110 ? -2.283 4.477 16.953 1 98.69 110 ILE B C 1
ATOM 2304 O O . ILE B 1 110 ? -1.19 5.02 17.125 1 98.69 110 ILE B O 1
ATOM 2308 N N . GLU B 1 111 ? -2.77 3.648 17.812 1 98.25 111 GLU B N 1
ATOM 2309 C CA . GLU B 1 111 ? -2.16 3.393 19.125 1 98.25 111 GLU B CA 1
ATOM 2310 C C . GLU B 1 111 ? -0.953 2.469 18.984 1 98.25 111 GLU B C 1
ATOM 2312 O O . GLU B 1 111 ? 0.025 2.609 19.734 1 98.25 111 GLU B O 1
ATOM 2317 N N . ILE B 1 112 ? -1.02 1.52 18.094 1 98.31 112 ILE B N 1
ATOM 2318 C CA . ILE B 1 112 ? 0.003 0.486 17.969 1 98.31 112 ILE B CA 1
ATOM 2319 C C . ILE B 1 112 ? 1.139 0.986 17.078 1 98.31 112 ILE B C 1
ATOM 2321 O O . ILE B 1 112 ? 2.314 0.813 17.406 1 98.31 112 ILE B O 1
ATOM 2325 N N . PHE B 1 113 ? 0.805 1.562 16 1 98.19 113 PHE B N 1
ATOM 2326 C CA . PHE B 1 113 ? 1.799 1.966 15.016 1 98.19 113 PHE B CA 1
ATOM 2327 C C . PHE B 1 113 ? 2.152 3.439 15.18 1 98.19 113 PHE B C 1
ATOM 2329 O O . PHE B 1 113 ? 1.746 4.273 14.367 1 98.19 113 PHE B O 1
ATOM 2336 N N . ARG B 1 114 ? 3 3.693 16.094 1 98 114 ARG B N 1
ATOM 2337 C CA . ARG B 1 114 ? 3.324 5.051 16.531 1 98 114 ARG B CA 1
ATOM 2338 C C . ARG B 1 114 ? 4.449 5.637 15.688 1 98 114 ARG B C 1
ATOM 2340 O O . ARG B 1 114 ? 5.34 4.914 15.234 1 98 114 ARG B O 1
ATOM 2347 N N . TYR B 1 115 ? 4.391 6.883 15.516 1 97.88 115 TYR B N 1
ATOM 2348 C CA . TYR B 1 115 ? 5.477 7.711 15.008 1 97.88 115 TYR B CA 1
ATOM 2349 C C . TYR B 1 115 ? 6.211 8.406 16.156 1 97.88 115 TYR B C 1
ATOM 2351 O O . TYR B 1 115 ? 5.867 8.227 17.328 1 97.88 115 TYR B O 1
ATOM 2359 N N . ILE B 1 116 ? 7.293 9.102 15.852 1 96.88 116 ILE B N 1
ATOM 2360 C CA . ILE B 1 116 ? 7.855 9.906 16.938 1 96.88 116 ILE B CA 1
ATOM 2361 C C . ILE B 1 116 ? 6.848 10.961 17.375 1 96.88 116 ILE B C 1
ATOM 2363 O O . ILE B 1 116 ? 5.965 11.344 16.609 1 96.88 116 ILE B O 1
ATOM 2367 N N . GLU B 1 117 ? 6.941 11.398 18.531 1 97 117 GLU B N 1
ATOM 2368 C CA . GLU B 1 117 ? 5.945 12.281 19.141 1 97 117 GLU B CA 1
ATOM 2369 C C . GLU B 1 117 ? 5.863 13.609 18.391 1 97 117 GLU B C 1
ATOM 2371 O O . GLU B 1 117 ? 4.785 14.203 18.281 1 97 117 GLU B O 1
ATOM 2376 N N . THR B 1 118 ? 6.977 14.031 17.812 1 97 118 THR B N 1
ATOM 2377 C CA . THR B 1 118 ? 7.031 15.297 17.078 1 97 118 THR B CA 1
ATOM 2378 C C . THR B 1 118 ? 6.461 15.141 15.672 1 97 118 THR B C 1
ATOM 2380 O O . THR B 1 118 ? 6.992 14.375 14.867 1 97 118 THR B O 1
ATOM 2383 N N . VAL B 1 119 ? 5.414 15.852 15.398 1 98 119 VAL B N 1
ATOM 2384 C CA . VAL B 1 119 ? 4.789 15.883 14.078 1 98 119 VAL B CA 1
ATOM 2385 C C . VAL B 1 119 ? 4.805 17.312 13.531 1 98 119 VAL B C 1
ATOM 2387 O O . VAL B 1 119 ? 4.523 18.266 14.258 1 98 119 VAL B O 1
ATOM 2390 N N . PHE B 1 120 ? 5.164 17.453 12.281 1 97.94 120 PHE B N 1
ATOM 2391 C CA . PHE B 1 120 ? 5.172 18.781 11.664 1 97.94 12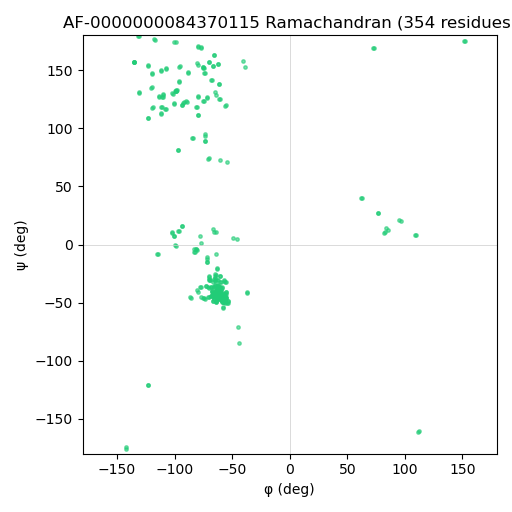0 PHE B CA 1
ATOM 2392 C C . PHE B 1 120 ? 3.883 19.016 10.898 1 97.94 120 PHE B C 1
ATOM 2394 O O . PHE B 1 120 ? 3.373 18.125 10.227 1 97.94 120 PHE B O 1
ATOM 2401 N N . ILE B 1 121 ? 3.373 20.234 10.992 1 96.94 121 ILE B N 1
ATOM 2402 C CA . ILE B 1 121 ? 2.143 20.578 10.289 1 96.94 121 ILE B CA 1
ATOM 2403 C C . ILE B 1 121 ? 2.338 21.891 9.531 1 96.94 121 ILE B C 1
ATOM 2405 O O . ILE B 1 121 ? 2.887 22.859 10.07 1 96.94 121 ILE B O 1
ATOM 2409 N N . ILE B 1 122 ? 1.97 21.859 8.328 1 93.62 122 ILE B N 1
ATOM 2410 C CA . ILE B 1 122 ? 2.059 23.047 7.48 1 93.62 122 ILE B CA 1
ATOM 2411 C C . ILE B 1 122 ? 0.729 23.797 7.5 1 93.62 122 ILE B C 1
ATOM 2413 O O . ILE B 1 122 ? -0.302 23.25 7.094 1 93.62 122 ILE B O 1
ATOM 2417 N N . PRO B 1 123 ? 0.736 25 7.93 1 91.75 123 PRO B N 1
ATOM 2418 C CA . PRO B 1 123 ? -0.507 25.766 7.945 1 91.75 123 PRO B CA 1
ATOM 2419 C C . PRO B 1 123 ? -0.918 26.25 6.555 1 91.75 123 PRO B C 1
ATOM 2421 O O . PRO B 1 123 ? -0.078 26.344 5.656 1 91.75 123 PRO B O 1
ATOM 2424 N N . PRO B 1 124 ? -2.262 26.391 6.449 1 86.75 124 PRO B N 1
ATOM 2425 C CA . PRO B 1 124 ? -2.678 27.016 5.188 1 86.75 124 PRO B CA 1
ATOM 2426 C C . PRO B 1 124 ? -2.18 28.453 5.047 1 86.75 124 PRO B C 1
ATOM 2428 O O . PRO B 1 124 ? -2.094 29.188 6.035 1 86.75 124 PRO B O 1
ATOM 2431 N N . TRP B 1 125 ? -1.534 28.797 3.918 1 74.31 125 TRP B N 1
ATOM 2432 C CA . TRP B 1 125 ? -1.038 30.156 3.711 1 74.31 125 TRP B CA 1
ATOM 2433 C C . TRP B 1 125 ? -1.882 30.891 2.674 1 74.31 125 TRP B C 1
ATOM 2435 O O . TRP B 1 125 ? -2.275 30.312 1.66 1 74.31 125 TRP B O 1
ATOM 2445 N N . ASN B 1 126 ? -2.475 31.891 3.129 1 61.47 126 ASN B N 1
ATOM 2446 C CA . ASN B 1 126 ? -3.373 32.719 2.342 1 61.47 126 ASN B CA 1
ATOM 2447 C C . ASN B 1 126 ? -2.625 33.469 1.236 1 61.47 126 ASN B C 1
ATOM 2449 O O . ASN B 1 126 ? -3.17 34.375 0.617 1 61.47 126 ASN B O 1
ATOM 2453 N N . ASP B 1 127 ? -1.394 33.156 0.904 1 53.72 127 ASP B N 1
ATOM 2454 C CA . ASP B 1 127 ? -0.985 34.312 0.107 1 53.72 127 ASP B CA 1
ATOM 2455 C C . ASP B 1 127 ? -2.092 34.719 -0.861 1 53.72 127 ASP B C 1
ATOM 2457 O O . ASP B 1 127 ? -2.354 35.906 -1.035 1 53.72 127 ASP B O 1
ATOM 2461 N N . ILE B 1 128 ? -2.061 33.969 -2.098 1 48.78 128 ILE B N 1
ATOM 2462 C CA . ILE B 1 128 ? -2.596 34.531 -3.326 1 48.78 128 ILE B CA 1
ATOM 2463 C C . ILE B 1 128 ? -4.121 34.438 -3.314 1 48.78 128 ILE B C 1
ATOM 2465 O O . ILE B 1 128 ? -4.762 34.5 -4.367 1 48.78 128 ILE B O 1
ATOM 2469 N N . TYR B 1 129 ? -4.703 34.062 -2.264 1 47.81 129 TYR B N 1
ATOM 2470 C CA . TYR B 1 129 ? -6.094 33.781 -2.592 1 47.81 129 TYR B CA 1
ATOM 2471 C C . TYR B 1 129 ? -6.754 34.969 -3.258 1 47.81 129 TYR B C 1
ATOM 2473 O O . TYR B 1 129 ? -6.969 36 -2.619 1 47.81 129 TYR B O 1
ATOM 2481 N N . LEU B 1 130 ? -6.293 35.125 -4.457 1 48.06 130 LEU B N 1
ATOM 2482 C CA . LEU B 1 130 ? -7.059 36.031 -5.305 1 48.06 130 LEU B CA 1
ATOM 2483 C C . LEU B 1 130 ? -8.555 35.844 -5.066 1 48.06 130 LEU B C 1
ATOM 2485 O O . LEU B 1 130 ? -9 34.781 -4.613 1 48.06 130 LEU B O 1
ATOM 2489 N N . GLN B 1 131 ? -9.391 36.938 -5.297 1 51.72 131 GLN B N 1
ATOM 2490 C CA . GLN B 1 131 ? -10.812 37.281 -5.234 1 51.72 131 GLN B CA 1
ATOM 2491 C C . GLN B 1 131 ? -11.656 36.188 -5.879 1 51.72 131 GLN B C 1
ATOM 2493 O O . GLN B 1 131 ? -12.875 36.312 -6 1 51.72 131 GLN B O 1
ATOM 2498 N N . ASP B 1 132 ? -10.969 35.062 -6.297 1 53.41 132 ASP B N 1
ATOM 2499 C CA . ASP B 1 132 ? -11.891 34.156 -6.992 1 53.41 132 ASP B CA 1
ATOM 2500 C C . ASP B 1 132 ? -12.555 33.188 -6.023 1 53.41 132 ASP B C 1
ATOM 2502 O O . ASP B 1 132 ? -11.891 32.656 -5.141 1 53.41 132 ASP B O 1
ATOM 2506 N N . SER B 1 133 ? -13.789 33.25 -6.035 1 56.03 133 SER B N 1
ATOM 2507 C CA . SER B 1 133 ? -14.68 32.406 -5.234 1 56.03 133 SER B CA 1
ATOM 2508 C C . SER B 1 133 ? -14.141 30.984 -5.125 1 56.03 133 SER B C 1
ATOM 2510 O O . SER B 1 133 ? -14.188 30.375 -4.055 1 56.03 133 SER B O 1
ATOM 2512 N N . GLU B 1 134 ? -13.625 30.438 -6.176 1 55.62 134 GLU B N 1
ATOM 2513 C CA . GLU B 1 134 ? -13.109 29.062 -6.191 1 55.62 134 GLU B CA 1
ATOM 2514 C C . GLU B 1 134 ? -11.883 28.938 -5.293 1 55.62 134 GLU B C 1
ATOM 2516 O O . GLU B 1 134 ? -11.734 27.938 -4.578 1 55.62 134 GLU B O 1
ATOM 2521 N N . ARG B 1 135 ? -11.25 29.875 -5.246 1 57.12 135 ARG B N 1
ATOM 2522 C CA . ARG B 1 135 ? -10.039 29.828 -4.438 1 57.12 135 ARG B CA 1
ATOM 2523 C C . ARG B 1 135 ? -10.359 30.016 -2.959 1 57.12 135 ARG B C 1
ATOM 2525 O O . ARG B 1 135 ? -9.719 29.406 -2.1 1 57.12 135 ARG B O 1
ATOM 2532 N N . LYS B 1 136 ? -11.305 30.922 -2.734 1 60.47 136 LYS B N 1
ATOM 2533 C CA . LYS B 1 136 ? -11.75 31.094 -1.355 1 60.47 136 LYS B CA 1
ATOM 2534 C C . LYS B 1 136 ? -12.242 29.766 -0.767 1 60.47 136 LYS B C 1
ATOM 2536 O O . LYS B 1 136 ? -11.945 29.453 0.385 1 60.47 136 LYS B O 1
ATOM 2541 N N . GLN B 1 137 ? -12.992 29.078 -1.483 1 63.19 137 GLN B N 1
ATOM 2542 C CA . GLN B 1 137 ? -13.516 27.797 -1.046 1 63.19 137 GLN B CA 1
ATOM 2543 C C . GLN B 1 137 ? -12.391 26.797 -0.808 1 63.19 137 GLN B C 1
ATOM 2545 O O . GLN B 1 137 ? -12.422 26.031 0.167 1 63.19 137 GLN B O 1
ATOM 2550 N N . SER B 1 138 ? -11.539 26.984 -1.616 1 75.94 138 SER B N 1
ATOM 2551 C CA . SER B 1 138 ? -10.391 26.078 -1.496 1 75.94 138 SER B CA 1
ATOM 2552 C C . SER B 1 138 ? -9.578 26.391 -0.247 1 75.94 138 SER B C 1
ATOM 2554 O O . SER B 1 138 ? -9.094 25.484 0.428 1 75.94 138 SER B O 1
ATOM 2556 N N . PHE B 1 139 ? -9.633 27.672 0.107 1 79.94 139 PHE B N 1
ATOM 2557 C CA . PHE B 1 139 ? -8.875 28.047 1.293 1 79.94 139 PHE B CA 1
ATOM 2558 C C . PHE B 1 139 ? -9.602 27.609 2.561 1 79.94 139 PHE B C 1
ATOM 2560 O O . PHE B 1 139 ? -8.969 27.141 3.51 1 79.94 139 PHE B O 1
ATOM 2567 N N . LYS B 1 140 ? -10.852 27.875 2.568 1 83.75 140 LYS B N 1
ATOM 2568 C CA . LYS B 1 140 ? -11.641 27.438 3.719 1 83.75 140 LYS B CA 1
ATOM 2569 C C . LYS B 1 140 ? -11.492 25.938 3.955 1 83.75 140 LYS B C 1
ATOM 2571 O O . LYS B 1 140 ? -11.359 25.5 5.098 1 83.75 140 LYS B O 1
ATOM 2576 N N . GLU B 1 141 ? -11.484 25.203 2.947 1 83.75 141 GLU B N 1
ATOM 2577 C CA . GLU B 1 141 ? -11.297 23.766 3.051 1 83.75 141 GLU B CA 1
ATOM 2578 C C . GLU B 1 141 ? -9.922 23.422 3.607 1 83.75 141 GLU B C 1
ATOM 2580 O O . GLU B 1 141 ? -9.781 22.5 4.414 1 83.75 141 GLU B O 1
ATOM 2585 N N . ALA B 1 142 ? -8.992 24.172 3.148 1 86.19 142 ALA B N 1
ATOM 2586 C CA . ALA B 1 142 ? -7.629 23.969 3.635 1 86.19 142 ALA B CA 1
ATOM 2587 C C . ALA B 1 142 ? -7.531 24.266 5.129 1 86.19 142 ALA B C 1
ATOM 2589 O O . ALA B 1 142 ? -6.852 23.531 5.867 1 86.19 142 ALA B O 1
ATOM 2590 N N . GLU B 1 143 ? -8.148 25.281 5.512 1 89.69 143 GLU B N 1
ATOM 2591 C CA . GLU B 1 143 ? -8.156 25.656 6.926 1 89.69 143 GLU B CA 1
ATOM 2592 C C . GLU B 1 143 ? -8.852 24.594 7.77 1 89.69 143 GLU B C 1
ATOM 2594 O O . GLU B 1 143 ? -8.359 24.219 8.836 1 89.69 143 GLU B O 1
ATOM 2599 N N . LEU B 1 144 ? -10 24.234 7.273 1 91.19 144 LEU B N 1
ATOM 2600 C CA . LEU B 1 144 ? -10.742 23.203 7.988 1 91.19 144 LEU B CA 1
ATOM 2601 C C . LEU B 1 144 ? -9.922 21.922 8.102 1 91.19 144 LEU B C 1
ATOM 2603 O O . LEU B 1 144 ? -9.906 21.281 9.148 1 91.19 144 LEU B O 1
ATOM 2607 N N . THR B 1 145 ? -9.289 21.578 7.07 1 91.75 145 THR B N 1
ATOM 2608 C CA . THR B 1 145 ? -8.438 20.391 7.078 1 91.75 145 THR B CA 1
ATOM 2609 C C . THR B 1 145 ? -7.293 20.562 8.078 1 91.75 145 THR B C 1
ATOM 2611 O O . THR B 1 145 ? -6.992 19.641 8.836 1 91.75 145 THR B O 1
ATOM 2614 N N . TYR B 1 146 ? -6.707 21.734 8.07 1 92.31 146 TYR B N 1
ATOM 2615 C CA . TYR B 1 146 ? -5.613 22.031 8.992 1 92.31 146 TYR B CA 1
ATOM 2616 C C . TYR B 1 146 ? -6.039 21.812 10.438 1 92.31 146 TYR B C 1
ATOM 2618 O O . TYR B 1 146 ? -5.348 21.125 11.188 1 92.31 146 TYR B O 1
ATOM 2626 N N . TYR B 1 147 ? -7.141 22.297 10.789 1 94.44 147 TYR B N 1
ATOM 2627 C CA . TYR B 1 147 ? -7.598 22.188 12.172 1 94.44 147 TYR B CA 1
ATOM 2628 C C . TYR B 1 147 ? -7.992 20.766 12.5 1 94.44 147 TYR B C 1
ATOM 2630 O O . TYR B 1 147 ? -7.77 20.297 13.625 1 94.44 147 TYR B O 1
ATOM 2638 N N . ALA B 1 148 ? -8.578 20.062 11.578 1 95.44 148 ALA B N 1
ATOM 2639 C CA . ALA B 1 148 ? -8.945 18.672 11.797 1 95.44 148 ALA B CA 1
ATOM 2640 C C . ALA B 1 148 ? -7.715 17.812 12.062 1 95.44 148 ALA B C 1
ATOM 2642 O O . ALA B 1 148 ? -7.727 16.953 12.945 1 95.44 148 ALA B O 1
ATOM 2643 N N . MET B 1 149 ? -6.691 18.047 11.281 1 96.75 149 MET B N 1
ATOM 2644 C CA . MET B 1 149 ? -5.453 17.297 11.484 1 96.75 149 MET B CA 1
ATOM 2645 C C . MET B 1 149 ? -4.82 17.656 12.828 1 96.75 149 MET B C 1
ATOM 2647 O O . MET B 1 149 ? -4.375 16.766 13.555 1 96.75 149 MET B O 1
ATOM 2651 N N . LYS B 1 150 ? -4.762 18.953 13.047 1 96.56 150 LYS B N 1
ATOM 2652 C CA . LYS B 1 150 ? -4.203 19.406 14.32 1 96.56 150 LYS B CA 1
ATOM 2653 C C . LYS B 1 150 ? -4.906 18.734 15.5 1 96.56 150 LYS B C 1
ATOM 2655 O O . LYS B 1 150 ? -4.25 18.203 16.391 1 96.56 150 LYS B O 1
ATOM 2660 N N . GLU B 1 151 ? -6.16 18.734 15.492 1 97.31 151 GLU B N 1
ATOM 2661 C CA . GLU B 1 151 ? -6.953 18.141 16.562 1 97.31 151 GLU B CA 1
ATOM 2662 C C . GLU B 1 151 ? -6.711 16.641 16.688 1 97.31 151 GLU B C 1
ATOM 2664 O O . GLU B 1 151 ? -6.574 16.109 17.781 1 97.31 151 GLU B O 1
ATOM 2669 N N . ALA B 1 152 ? -6.703 15.945 15.602 1 97.88 152 ALA B N 1
ATOM 2670 C CA . ALA B 1 152 ? -6.492 14.5 15.594 1 97.88 152 ALA B CA 1
ATOM 2671 C C . ALA B 1 152 ? -5.148 14.141 16.219 1 97.88 152 ALA B C 1
ATOM 2673 O O . ALA B 1 152 ? -5.078 13.297 17.125 1 97.88 152 ALA B O 1
ATOM 2674 N N . TYR B 1 153 ? -4.117 14.805 15.781 1 98.38 153 TYR B N 1
ATOM 2675 C CA . TYR B 1 153 ? -2.789 14.484 16.281 1 98.38 153 TYR B CA 1
ATOM 2676 C C . TYR B 1 153 ? -2.676 14.812 17.766 1 98.38 153 TYR B C 1
ATOM 2678 O O . TYR B 1 153 ? -2.1 14.039 18.547 1 98.38 153 TYR B O 1
ATOM 2686 N N . GLN B 1 154 ? -3.207 15.922 18.125 1 98 154 GLN B N 1
ATOM 2687 C CA . GLN B 1 154 ? -3.184 16.281 19.531 1 98 154 GLN B CA 1
ATOM 2688 C C . GLN B 1 154 ? -3.951 15.258 20.375 1 98 154 GLN B C 1
ATOM 2690 O O . GLN B 1 154 ? -3.49 14.859 21.453 1 98 154 GLN B O 1
ATOM 2695 N N . TYR B 1 155 ? -5.07 14.852 19.922 1 97.94 155 TYR B N 1
ATOM 2696 C CA . TYR B 1 155 ? -5.914 13.891 20.625 1 97.94 155 TYR B CA 1
ATOM 2697 C C . TYR B 1 155 ? -5.164 12.586 20.859 1 97.94 155 TYR B C 1
ATOM 2699 O O . TYR B 1 155 ? -5.301 11.977 21.938 1 97.94 155 TYR B O 1
ATOM 2707 N N . TYR B 1 156 ? -4.363 12.188 19.938 1 98.19 156 TYR B N 1
ATOM 2708 C CA . TYR B 1 156 ? -3.688 10.898 20.047 1 98.19 156 TYR B CA 1
ATOM 2709 C C . TYR B 1 156 ? -2.283 11.062 20.609 1 98.19 156 TYR B C 1
ATOM 2711 O O . TYR B 1 156 ? -1.446 10.164 20.484 1 98.19 156 TYR B O 1
ATOM 2719 N N . GLY B 1 157 ? -1.948 12.242 21.141 1 98 157 GLY B N 1
ATOM 2720 C CA . GLY B 1 157 ? -0.809 12.406 22.031 1 98 157 GLY B CA 1
ATOM 2721 C C . GLY B 1 157 ? 0.44 12.883 21.312 1 98 157 GLY B C 1
ATOM 2722 O O . GLY B 1 157 ? 1.555 12.695 21.812 1 98 157 GLY B O 1
ATOM 2723 N N . TYR B 1 158 ? 0.281 13.453 20.172 1 98.38 158 TYR B N 1
ATOM 2724 C CA . TYR B 1 158 ? 1.436 13.984 19.453 1 98.38 158 TYR B CA 1
ATOM 2725 C C . TYR B 1 158 ? 1.615 15.469 19.734 1 98.38 158 TYR B C 1
ATOM 2727 O O . TYR B 1 158 ? 0.655 16.172 20.062 1 98.38 158 TYR B O 1
ATOM 2735 N N . ASP B 1 159 ? 2.838 15.875 19.609 1 97.62 159 ASP B N 1
ATOM 2736 C CA . ASP B 1 159 ? 3.189 17.281 19.688 1 97.62 159 ASP B CA 1
ATOM 2737 C C . ASP B 1 159 ? 3.395 17.891 18.297 1 97.62 159 ASP B C 1
ATOM 2739 O O . ASP B 1 159 ? 4.281 17.453 17.562 1 97.62 159 ASP B O 1
ATOM 2743 N N . LEU B 1 160 ? 2.621 18.891 18.016 1 97.69 160 LEU B N 1
ATOM 2744 C CA . LEU B 1 160 ? 2.666 19.453 16.672 1 97.69 160 LEU B CA 1
ATOM 2745 C C . LEU B 1 160 ? 3.553 20.688 16.625 1 97.69 160 LEU B C 1
ATOM 2747 O O . LEU B 1 160 ? 3.471 21.547 17.5 1 97.69 160 LEU B O 1
ATOM 2751 N N . ILE B 1 161 ? 4.418 20.734 15.633 1 97.69 161 ILE B N 1
ATOM 2752 C CA . ILE B 1 161 ? 5.219 21.922 15.328 1 97.69 161 ILE B CA 1
ATOM 2753 C C . ILE B 1 161 ? 4.77 22.516 14 1 97.69 161 ILE B C 1
ATOM 2755 O O . ILE B 1 161 ? 4.805 21.844 12.961 1 97.69 161 ILE B O 1
ATOM 2759 N N . LYS B 1 162 ? 4.312 23.719 14.086 1 96.06 162 LYS B N 1
ATOM 2760 C CA . LYS B 1 162 ? 3.916 24.438 12.875 1 96.06 162 LYS B CA 1
ATOM 2761 C C . LYS B 1 162 ? 5.137 24.844 12.055 1 96.06 162 LYS B C 1
ATOM 2763 O O . LYS B 1 162 ? 6.07 25.453 12.578 1 96.06 162 LYS B O 1
ATOM 2768 N N . ILE B 1 163 ? 5.148 24.484 10.805 1 95.75 163 ILE B N 1
ATOM 2769 C CA . ILE B 1 163 ? 6.227 24.891 9.906 1 95.75 163 ILE B CA 1
ATOM 2770 C C . ILE B 1 163 ? 5.996 26.312 9.438 1 95.75 163 ILE B C 1
ATOM 2772 O O . ILE B 1 163 ? 4.922 26.641 8.93 1 95.75 163 ILE B O 1
ATOM 2776 N N . PRO B 1 164 ? 6.984 27.109 9.609 1 93.38 164 PRO B N 1
ATOM 2777 C CA . PRO B 1 164 ? 6.812 28.516 9.219 1 93.38 164 PRO B CA 1
ATOM 2778 C C . PRO B 1 164 ? 6.656 28.688 7.707 1 93.38 164 PRO B C 1
ATOM 2780 O O . PRO B 1 164 ? 7.082 27.812 6.938 1 93.38 164 PRO B O 1
ATOM 2783 N N . CYS B 1 165 ? 5.988 29.766 7.375 1 89.25 165 CYS B N 1
ATOM 2784 C CA . CYS B 1 165 ? 5.844 30.109 5.965 1 89.25 165 CYS B CA 1
ATOM 2785 C C . CYS B 1 165 ? 7.152 30.641 5.395 1 89.25 165 CYS B C 1
ATOM 2787 O O . CYS B 1 165 ? 7.434 31.828 5.488 1 89.25 165 CYS B O 1
ATOM 2789 N N . LEU B 1 166 ? 8.008 29.812 4.887 1 91.62 166 LEU B N 1
ATOM 2790 C CA . LEU B 1 166 ? 9.328 30.109 4.336 1 91.62 166 LEU B CA 1
ATOM 2791 C C . LEU B 1 166 ? 9.508 29.438 2.977 1 91.62 166 LEU B C 1
ATOM 2793 O O . LEU B 1 166 ? 8.562 28.875 2.422 1 91.62 166 LEU B O 1
ATOM 2797 N N . SER B 1 167 ? 10.664 29.688 2.436 1 92.75 167 SER B N 1
ATOM 2798 C CA . SER B 1 167 ? 10.992 28.984 1.209 1 92.75 167 SER B CA 1
ATOM 2799 C C . SER B 1 167 ? 11.141 27.484 1.466 1 92.75 167 SER B C 1
ATOM 2801 O O . SER B 1 167 ? 11.289 27.047 2.613 1 92.75 167 SER B O 1
ATOM 2803 N N . ILE B 1 168 ? 11.094 26.719 0.437 1 9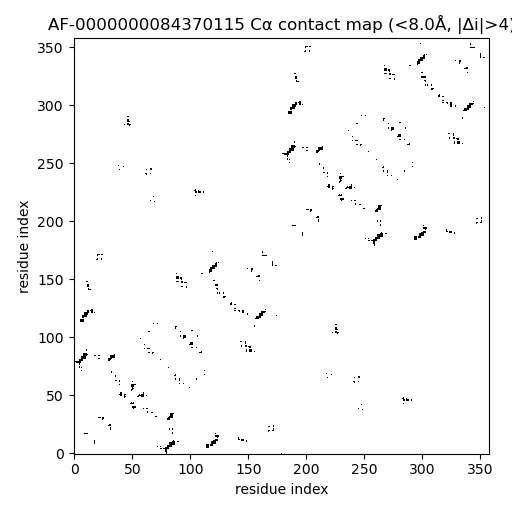3.75 168 ILE B N 1
ATOM 2804 C CA . ILE B 1 168 ? 11.148 25.266 0.531 1 93.75 168 ILE B CA 1
ATOM 2805 C C . ILE B 1 168 ? 12.43 24.844 1.247 1 93.75 168 ILE B C 1
ATOM 2807 O O . ILE B 1 168 ? 12.406 24 2.143 1 93.75 168 ILE B O 1
ATOM 2811 N N . GLU B 1 169 ? 13.547 25.469 0.852 1 95.12 169 GLU B N 1
ATOM 2812 C CA . GLU B 1 169 ? 14.836 25.141 1.44 1 95.12 169 GLU B CA 1
ATOM 2813 C C . GLU B 1 169 ? 14.883 25.516 2.918 1 95.12 169 GLU B C 1
ATOM 2815 O O . GLU B 1 169 ? 15.414 24.766 3.74 1 95.12 169 GLU B O 1
ATOM 2820 N N . GLU B 1 170 ? 14.367 26.672 3.215 1 95.88 170 GLU B N 1
ATOM 2821 C CA . GLU B 1 170 ? 14.344 27.125 4.602 1 95.88 170 GLU B CA 1
ATOM 2822 C C . GLU B 1 170 ? 13.438 26.25 5.457 1 95.88 170 GLU B C 1
ATOM 2824 O O . GLU B 1 170 ? 13.727 26 6.629 1 95.88 170 GLU B O 1
ATOM 2829 N N . ARG B 1 171 ? 12.352 25.812 4.863 1 96.31 171 ARG B N 1
ATOM 2830 C CA . ARG B 1 171 ? 11.445 24.922 5.574 1 96.31 171 ARG B CA 1
ATOM 2831 C C . ARG B 1 171 ? 12.125 23.578 5.871 1 96.31 171 ARG B C 1
ATOM 2833 O O . ARG B 1 171 ? 11.984 23.047 6.973 1 96.31 171 ARG B O 1
ATOM 2840 N N . ALA B 1 172 ? 12.828 23.016 4.895 1 97 172 ALA B N 1
ATOM 2841 C CA . ALA B 1 172 ? 13.555 21.766 5.09 1 97 172 ALA B CA 1
ATOM 2842 C C . ALA B 1 172 ? 14.586 21.906 6.207 1 97 172 ALA B C 1
ATOM 2844 O O . ALA B 1 172 ? 14.695 21.031 7.07 1 97 172 ALA B O 1
ATOM 2845 N N . ASN B 1 173 ? 15.281 23.047 6.176 1 96.81 173 ASN B N 1
ATOM 2846 C CA . ASN B 1 173 ? 16.266 23.312 7.223 1 96.81 173 ASN B CA 1
ATOM 2847 C C . ASN B 1 173 ? 15.609 23.438 8.594 1 96.81 173 ASN B C 1
ATOM 2849 O O . ASN B 1 173 ? 16.156 22.969 9.594 1 96.81 173 ASN B O 1
ATOM 2853 N N . PHE B 1 174 ? 14.531 24.125 8.609 1 97.31 174 PHE B N 1
ATOM 2854 C CA . PHE B 1 174 ? 13.789 24.281 9.852 1 97.31 174 PHE B CA 1
ATOM 2855 C C . PHE B 1 174 ? 13.422 22.922 10.445 1 97.31 174 PHE B C 1
ATOM 2857 O O . PHE B 1 174 ? 13.656 22.672 11.625 1 97.31 174 PHE B O 1
ATOM 2864 N N . VAL B 1 175 ? 12.836 22.016 9.609 1 97.25 175 VAL B N 1
ATOM 2865 C CA . VAL B 1 175 ? 12.422 20.688 10.047 1 97.25 175 VAL B CA 1
ATOM 2866 C C . VAL B 1 175 ? 13.633 19.922 10.594 1 97.25 175 VAL B C 1
ATOM 2868 O O . VAL B 1 175 ? 13.578 19.359 11.688 1 97.25 175 VAL B O 1
ATOM 2871 N N . LEU B 1 176 ? 14.734 19.953 9.914 1 96.5 176 LEU B N 1
ATOM 2872 C CA . LEU B 1 176 ? 15.922 19.188 10.266 1 96.5 176 LEU B CA 1
ATOM 2873 C C . LEU B 1 176 ? 16.562 19.734 11.531 1 96.5 176 LEU B C 1
ATOM 2875 O O . LEU B 1 176 ? 17.219 19 12.281 1 96.5 176 LEU B O 1
ATOM 2879 N N . SER B 1 177 ? 16.359 21.016 11.758 1 96.38 177 SER B N 1
ATOM 2880 C CA . SER B 1 177 ? 16.969 21.656 12.914 1 96.38 177 SER B CA 1
ATOM 2881 C C . SER B 1 177 ? 16.297 21.219 14.211 1 96.38 177 SER B C 1
ATOM 2883 O O . SER B 1 177 ? 16.812 21.5 15.305 1 96.38 177 SER B O 1
ATOM 2885 N N . GLN B 1 178 ? 15.195 20.562 14.102 1 95.06 178 GLN B N 1
ATOM 2886 C CA . GLN B 1 178 ? 14.445 20.141 15.281 1 95.06 178 GLN B CA 1
ATOM 2887 C C . GLN B 1 178 ? 15.008 18.844 15.844 1 95.06 178 GLN B C 1
ATOM 2889 O O . GLN B 1 178 ? 14.555 18.375 16.891 1 95.06 178 GLN B O 1
ATOM 2894 N N . PHE B 1 179 ? 15.906 18.266 15.18 1 91.56 179 PHE B N 1
ATOM 2895 C CA . PHE B 1 179 ? 16.484 16.984 15.586 1 91.56 179 PHE B CA 1
ATOM 2896 C C . PHE B 1 179 ? 17.969 17.141 15.922 1 91.56 179 PHE B C 1
ATOM 2898 O O . PHE B 1 179 ? 18.609 18.078 15.453 1 91.56 179 PHE B O 1
#

Radius of gyration: 22.25 Å; Cα contacts (8 Å, |Δi|>4): 562; chains: 2; bounding box: 41×76×44 Å

Secondary structure (DSSP, 8-state):
--SS-EEEEEEE-TTSSHHHHHHHHHHTT--EE--HHHHHHHHHHHHT---STTS-HHHHHHHHHHHHHHHHHHGGG--SEEEEES-HHHHHHHHHHTT-PPPHHHHHHHHHS---SEEEEEPP--TT--S-HHHHHHHHHHHHHHHHHHHHHHHTTPEEEEPPS--HHHHHHHHHTT-/--SS-EEEEEEE-TTSSHHHHHHHHHHTT--EE--HHHHHHHHHHHHT---STTS-HHHHHHHHHHHHHHHHHHGGG--SEEEEES-HHHHHHHHHHTT-PPPHHHHHHHHHS---SEEEEEPP--TT--S-HHHHHHHHHHHHHHHHHHHHHHHTTPEEEEPPS--HHHHHHHHHTT-

Nearest PDB structures (foldseek):
  8x7f-assembly1_J  TM=7.540E-01  e=4.203E-06  Escherichia coli K-12
  2xx3-assembly1_A-2  TM=6.749E-01  e=3.013E-04  Homo sapiens
  5xt8-assembly1_B  TM=6.369E-01  e=1.643E-03  Thermus thermophilus HB8
  1e2g-assembly1_A-2  TM=5.906E-01  e=1.058E-03  Homo sapiens
  5x8a-assembly1_B  TM=6.092E-01  e=1.863E-03  Thermus thermophilus HB8

Solvent-accessible surface area (backbone atoms only — not comparable to full-atom values): 19371 Å² total; per-residue (Å²): 128,66,81,48,62,36,47,34,35,42,38,60,26,80,87,49,50,60,70,58,33,48,49,52,37,36,74,73,70,31,54,65,49,83,45,48,66,65,56,46,44,53,51,25,58,74,25,64,46,50,47,26,89,92,54,38,47,68,53,26,49,51,47,38,48,55,45,40,52,52,52,59,58,64,50,66,85,46,69,20,69,34,42,29,50,39,56,62,48,45,53,54,12,52,30,53,72,68,73,41,84,77,54,69,29,56,54,39,39,45,68,69,65,66,59,51,51,59,30,37,32,33,56,68,73,67,80,76,61,52,95,44,67,69,42,48,54,51,46,53,50,18,44,53,42,30,52,30,38,52,50,34,37,46,72,75,69,34,48,79,42,74,52,70,97,61,54,58,68,55,38,39,50,55,61,56,65,74,104,126,66,79,48,62,37,46,32,36,41,38,60,26,81,87,49,50,59,69,57,32,48,50,52,37,36,72,74,70,31,55,65,50,80,46,46,66,65,58,46,42,54,52,26,58,74,24,61,47,50,48,26,89,91,54,39,45,67,54,27,50,52,46,38,48,55,45,42,53,52,52,60,56,63,51,68,85,44,68,20,70,35,41,30,49,40,55,63,47,46,52,54,12,52,31,52,73,69,73,42,83,77,52,69,29,57,55,40,39,46,69,70,65,66,58,50,53,60,29,37,33,34,58,70,72,68,80,72,64,53,94,44,67,70,44,49,53,51,46,54,50,17,46,53,42,28,52,31,38,53,49,34,38,46,73,75,67,35,46,76,42,75,50,69,97,60,52,57,69,56,40,39,49,53,60,57,64,76,104

Organism: NCBI:txid1354337

pLDDT: mean 91.1, std 11.96, range [47.81, 98.81]

InterPro domains:
  IPR027417 P-loop containing nucleoside triphosphate hydrolase [G3DSA:3.40.50.300] (6-174)
  IPR027417 P-loop containing nucleoside triphosphate hydrolase [SSF52540] (6-172)
  IPR038727 NadR/Ttd14, AAA domain [PF13521] (7-171)

Foldseek 3Di:
DAQAEAEEEEEAFPPLCLVVLQVLLVVVPAAEDDAQQVVVQVVCVVVVHQLHPVGPVVSVLVSRLVVQVVVLVVSNVDTDYHYYHHHLLLSVLSCVLVPHDDDPVSVVSPQPSDGPQEYEYEAQDPDPQPPDPVSVVVSVRRRSSRVSSVVSSVVSRHDYDYQDDDDSNVSNVVVVVVD/DAQAEAEEEEEAFPPLCLVVLQVLLVVVPAAEDDAQQVVVQVVCVVVVHQLHPVGVVVSVLVSRLVVQVVVLVVSNVDTDYHYYHHHLLLSVLSCVLVPHDDDPVSVVSPQPSDGPQEYEYEAQDPDCLPPDPVSVVVSVRRRSSRVSSVVSSVVSRHDYDYQDDDDSNVSNVVVVVVD